Protein AF-A0A814I875-F1 (afdb_monomer_lite)

Secondary structure (DSSP, 8-state):
-------SS--B--GGGEEEEEEEEE-SSEEEEEEEEGGGTEEEEEEEE---TT---HHHHHHHHHHHHHHHT---TTBPPEEEEEEETTEEEEEEE--TT-BHHHHHHH----HHHHHHHHHHHHHHHHHHHT-SSSPEE----SGGGEEEEEPPTTSS-SEEEEE---TT-EEPP-----------------HHHHHHHHHS-S---TTSSTT----HHHHHHHHHHHTT-SS--EEE-TT----HHHHHHHHHHHHH-SS--EEE-TT-B-HHHHHHHHHHHHHH-SS--EEE-TT-B---

pLDDT: mean 75.86, std 17.9, range [25.92, 98.06]

Sequence (304 aa):
MAEDERNDEFLKISLSDLKFERVLGSGSFGDVYDGEWISRRQQVAIKKLRIDASFVSLKERKDFFKEMTMMHRLRFSHILNVFGVCLDRNCLAIVVEYMSLGSLYDVIRNYELPWSDRWSIVSQITKGLNHLHQFQPNPIIHRDIKSFNFFMTWGAQKSDHRFIVKVGDFGSSRFRPINYRSTTSITSPTKSYSNKQLEDTIKCTETFAASTLSDQAFLDEDMAVISTALTRNQACKDLALRNSDTAPIGVTFLSLGLAVNCTLTSLDLSENSLEAVGVANVARTLHDNSTLTTLRLNSTKMGD

Foldseek 3Di:
DDDDPDFPDFDEQEPVQKAFDAFPDADPFATWTFIARNVVRATWIKGWGPDDPPDDDLLSLLLLVQQVNVAQPDDDQAAWHWRGFYDDPNTTITITHDQPQAFQVSDVVPDDDDPVQVVVQVVSNVVQQVSQQPDPPFRKDQVDDDRNQKGWHADDPPDPHRIRIHGHDSSVMDTDDPPPPDPDDDDDDADDDDLVRLLCVLAPDLEDDQPDQALAADDLSSLLSNLSSLLVHPRYQEEENALHQQELSSLLSNLNSLLNHQRHQEYEHANYANEQSSVVSNVVSVVNRPRHNYYHHHNHNHDD

InterPro domains:
  IPR000719 Protein kinase domain [PS50011] (18-304)
  IPR000719 Protein kinase domain [SM00220] (18-277)
  IPR001245 Serine-threonine/tyrosine-protein kinase, catalytic domain [PF07714] (18-190)
  IPR001611 Leucine-rich repeat [PF13516] (260-280)
  IPR008271 Serine/threonine-protein kinase, active site [PS00108] (140-152)
  IPR011009 Protein kinase-like domain superfamily [SSF56112] (10-185)
  IPR017441 Protein kinase, ATP binding site [PS00107] (24-48)
  IPR032675 Leucine-rich repeat domain superfamily [G3DSA:3.80.10.10] (200-304)
  IPR051681 Serine/Threonine Kinases and Pseudokinases [PTHR44329] (11-187)

Structure (mmCIF, N/CA/C/O backbone):
data_AF-A0A814I875-F1
#
_entry.id   AF-A0A814I875-F1
#
loop_
_atom_site.group_PDB
_atom_site.id
_atom_site.type_symbol
_atom_site.label_atom_id
_atom_site.label_alt_id
_atom_site.label_comp_id
_atom_site.label_asym_id
_atom_site.label_entity_id
_atom_site.label_seq_id
_atom_site.pdbx_PDB_ins_code
_atom_site.Cartn_x
_atom_site.Cartn_y
_atom_site.Cartn_z
_atom_site.occupancy
_atom_site.B_iso_or_equiv
_atom_site.auth_seq_id
_atom_site.auth_comp_id
_atom_site.auth_asym_id
_atom_site.auth_atom_id
_atom_site.pdbx_PDB_model_num
ATOM 1 N N . MET A 1 1 ? -2.508 32.307 -4.418 1.00 30.34 1 MET A N 1
ATOM 2 C CA . MET A 1 1 ? -2.737 30.928 -4.893 1.00 30.34 1 MET A CA 1
ATOM 3 C C . MET A 1 1 ? -2.801 30.075 -3.648 1.00 30.34 1 MET A C 1
ATOM 5 O O . MET A 1 1 ? -1.800 30.013 -2.955 1.00 30.34 1 MET A O 1
ATOM 9 N N . ALA A 1 2 ? -3.994 29.602 -3.292 1.00 28.61 2 ALA A N 1
ATOM 10 C CA . ALA A 1 2 ? -4.233 28.898 -2.039 1.00 28.61 2 ALA A CA 1
ATOM 11 C C . ALA A 1 2 ? -3.484 27.561 -2.061 1.00 28.61 2 ALA A C 1
ATOM 13 O O . ALA A 1 2 ? -3.784 26.701 -2.891 1.00 28.61 2 ALA A O 1
ATOM 14 N N . GLU A 1 3 ? -2.467 27.438 -1.212 1.00 31.94 3 GLU A N 1
ATOM 15 C CA . GLU A 1 3 ? -1.852 26.154 -0.913 1.00 31.94 3 GLU A CA 1
ATOM 16 C C . GLU A 1 3 ? -2.864 25.329 -0.125 1.00 31.94 3 GLU A C 1
ATOM 18 O O . GLU A 1 3 ? -3.484 25.779 0.833 1.00 31.94 3 GLU A O 1
ATOM 23 N N . ASP A 1 4 ? -3.100 24.146 -0.660 1.00 33.75 4 ASP A N 1
ATOM 24 C CA . ASP A 1 4 ? -4.148 23.220 -0.289 1.00 33.75 4 ASP A CA 1
ATOM 25 C C . ASP A 1 4 ? -3.789 22.603 1.074 1.00 33.75 4 ASP A C 1
ATOM 27 O O . ASP A 1 4 ? -3.008 21.648 1.135 1.00 33.75 4 ASP A O 1
ATOM 31 N N . GLU A 1 5 ? -4.323 23.173 2.159 1.00 33.22 5 GLU A N 1
ATOM 32 C CA . GLU A 1 5 ? -4.386 22.573 3.499 1.00 33.22 5 GLU A CA 1
ATOM 33 C C . GLU A 1 5 ? -5.200 21.267 3.423 1.00 33.22 5 GLU A C 1
ATOM 35 O O . GLU A 1 5 ? -6.383 21.199 3.755 1.00 33.22 5 GLU A O 1
ATOM 40 N N . ARG A 1 6 ? -4.597 20.207 2.876 1.00 47.47 6 ARG A N 1
ATOM 41 C CA . ARG A 1 6 ? -5.285 18.938 2.622 1.00 47.47 6 ARG A CA 1
ATOM 42 C C . ARG A 1 6 ? -5.074 17.971 3.763 1.00 47.47 6 ARG A C 1
ATOM 44 O O . ARG A 1 6 ? -3.979 17.441 3.912 1.00 47.47 6 ARG A O 1
ATOM 51 N N . ASN A 1 7 ? -6.176 17.715 4.468 1.00 41.16 7 ASN A N 1
ATOM 52 C CA . ASN A 1 7 ? -6.459 16.576 5.342 1.00 41.16 7 ASN A CA 1
ATOM 53 C C . ASN A 1 7 ? -5.386 15.476 5.308 1.00 41.16 7 ASN A C 1
ATOM 55 O O . ASN A 1 7 ? -5.329 14.680 4.369 1.00 41.16 7 ASN A O 1
ATOM 59 N N . ASP A 1 8 ? -4.630 15.368 6.399 1.00 50.31 8 ASP A N 1
ATOM 60 C CA . ASP A 1 8 ? -3.701 14.270 6.703 1.00 50.31 8 ASP A CA 1
ATOM 61 C C . ASP A 1 8 ? -4.429 12.922 6.951 1.00 50.31 8 ASP A C 1
ATOM 63 O O . ASP A 1 8 ? -3.834 11.940 7.391 1.00 50.31 8 ASP A O 1
ATOM 67 N N . GLU A 1 9 ? -5.727 12.835 6.650 1.00 55.56 9 GLU A N 1
ATOM 68 C CA . GLU A 1 9 ? -6.574 11.675 6.911 1.00 55.56 9 GLU A CA 1
ATOM 69 C C . GLU A 1 9 ? -6.677 10.752 5.689 1.00 55.56 9 GLU A C 1
ATOM 71 O O . GLU A 1 9 ? -6.818 11.193 4.545 1.00 55.56 9 GLU A O 1
ATOM 76 N N . PHE A 1 10 ? -6.636 9.442 5.936 1.00 69.69 10 PHE A N 1
ATOM 77 C CA . PHE A 1 10 ? -6.878 8.436 4.908 1.00 69.69 10 PHE A CA 1
ATOM 78 C C . PHE A 1 10 ? -8.282 8.586 4.337 1.00 69.69 10 PHE A C 1
ATOM 80 O O . PHE A 1 10 ? -9.268 8.649 5.073 1.00 69.69 10 PHE A O 1
ATOM 87 N N . LEU A 1 11 ? -8.389 8.531 3.013 1.00 84.00 11 LEU A N 1
ATOM 88 C CA . LEU A 1 11 ? -9.693 8.417 2.390 1.00 84.00 11 LEU A CA 1
ATOM 89 C C . LEU A 1 11 ? -10.286 7.039 2.705 1.00 84.00 11 LEU A C 1
ATOM 91 O O . LEU A 1 11 ? -9.768 6.012 2.260 1.00 84.00 11 LEU A O 1
ATOM 95 N N . LYS A 1 12 ? -11.374 7.027 3.476 1.00 86.44 12 LYS A N 1
ATOM 96 C CA . LYS A 1 12 ? -12.153 5.821 3.765 1.00 86.44 12 LYS A CA 1
ATOM 97 C C . LYS A 1 12 ? -13.063 5.509 2.576 1.00 86.44 12 LYS A C 1
ATOM 99 O O . LYS A 1 12 ? -13.830 6.366 2.141 1.00 86.44 12 LYS A O 1
ATOM 104 N N . ILE A 1 13 ? -12.976 4.287 2.063 1.00 90.88 13 ILE A N 1
ATOM 105 C CA . ILE A 1 13 ? -13.780 3.780 0.949 1.00 90.88 13 ILE A CA 1
ATOM 106 C C . ILE A 1 13 ? -14.641 2.635 1.486 1.00 90.88 13 ILE A C 1
ATOM 108 O O . ILE A 1 13 ? -14.116 1.655 2.019 1.00 90.88 13 ILE A O 1
ATOM 112 N N . SER A 1 14 ? -15.964 2.767 1.374 1.00 90.19 14 SER A N 1
ATOM 113 C CA . SER A 1 14 ? -16.892 1.725 1.825 1.00 90.19 14 SER A CA 1
ATOM 114 C C . SER A 1 14 ? -16.757 0.470 0.965 1.00 90.19 14 SER A C 1
ATOM 116 O O . SER A 1 14 ? -16.532 0.562 -0.243 1.00 90.19 14 SER A O 1
ATOM 118 N N . LEU A 1 15 ? -16.954 -0.708 1.565 1.00 92.12 15 LEU A N 1
ATOM 119 C CA . LEU A 1 15 ? -16.965 -1.979 0.842 1.00 92.12 15 LEU A CA 1
ATOM 120 C C . LEU A 1 15 ? -17.997 -1.997 -0.295 1.00 92.12 15 LEU A C 1
ATOM 122 O O . LEU A 1 15 ? -17.760 -2.633 -1.315 1.00 92.12 15 LEU A O 1
ATOM 126 N N . SER A 1 16 ? -19.122 -1.292 -0.147 1.00 95.56 16 SER A N 1
ATOM 127 C CA . SER A 1 16 ? -20.157 -1.205 -1.186 1.00 95.56 16 SER A CA 1
ATOM 128 C C . SER A 1 16 ? -19.731 -0.398 -2.418 1.00 95.56 16 SER A C 1
ATOM 130 O O . SER A 1 16 ? -20.344 -0.551 -3.471 1.00 95.56 16 SER A O 1
ATOM 132 N N . ASP A 1 17 ? -18.683 0.424 -2.305 1.00 97.06 17 ASP A N 1
ATOM 133 C CA . ASP A 1 17 ? -18.108 1.228 -3.394 1.00 97.06 17 ASP A CA 1
ATOM 134 C C . ASP A 1 17 ? -16.890 0.542 -4.050 1.00 97.06 17 ASP A C 1
ATOM 136 O O . ASP A 1 17 ? -16.238 1.104 -4.933 1.00 97.06 17 ASP A O 1
ATOM 140 N N . LEU A 1 18 ? -16.576 -0.687 -3.619 1.00 97.50 18 LEU A N 1
ATOM 141 C CA . LEU A 1 18 ? -15.494 -1.508 -4.149 1.00 97.50 18 LEU A CA 1
ATOM 142 C C . LEU A 1 18 ? -16.042 -2.785 -4.776 1.00 97.50 18 LEU A C 1
ATOM 144 O O . LEU A 1 18 ? -16.623 -3.643 -4.110 1.00 97.50 18 LEU A O 1
ATOM 148 N N . LYS A 1 19 ? -15.768 -2.957 -6.064 1.00 97.75 19 LYS A N 1
ATOM 149 C CA . LYS A 1 19 ? -16.024 -4.205 -6.774 1.00 97.75 19 LYS A CA 1
ATOM 150 C C . LYS A 1 19 ? -14.732 -5.006 -6.863 1.00 97.75 19 LYS A C 1
ATOM 152 O O . LYS A 1 19 ? -13.744 -4.528 -7.412 1.00 97.75 19 LYS A O 1
ATOM 157 N N . PHE A 1 20 ? -14.754 -6.227 -6.342 1.00 96.56 20 PHE A N 1
ATOM 158 C CA . PHE A 1 20 ? -13.645 -7.175 -6.438 1.00 96.56 20 PHE A CA 1
ATOM 159 C C . PHE A 1 20 ? -13.825 -8.039 -7.683 1.00 96.56 20 PHE A C 1
ATOM 161 O O . PHE A 1 20 ? -14.912 -8.568 -7.916 1.00 96.56 20 PHE A O 1
ATOM 168 N N . GLU A 1 21 ? -12.763 -8.199 -8.462 1.00 95.88 21 GLU A N 1
ATOM 169 C CA . GLU A 1 21 ? -12.754 -9.037 -9.657 1.00 95.88 21 GLU A CA 1
ATOM 170 C C . GLU A 1 21 ? -11.820 -10.240 -9.458 1.00 95.88 21 GLU A C 1
ATOM 172 O O . GLU A 1 21 ? -12.009 -11.039 -8.539 1.00 95.88 21 GLU A O 1
ATOM 177 N N . ARG A 1 22 ? -10.815 -10.410 -10.324 1.00 95.12 22 ARG A N 1
ATOM 178 C CA . ARG A 1 22 ? -9.875 -11.535 -10.247 1.00 95.12 22 ARG A CA 1
ATOM 179 C C . ARG A 1 22 ? -8.769 -11.279 -9.227 1.00 95.12 22 ARG A C 1
ATOM 181 O O . ARG A 1 22 ? -8.341 -10.145 -9.031 1.00 95.12 22 ARG A O 1
ATOM 188 N N . VAL A 1 23 ? -8.236 -12.350 -8.647 1.00 95.38 23 VAL A N 1
ATOM 189 C CA . VAL A 1 23 ? -7.011 -12.287 -7.838 1.00 95.38 23 VAL A CA 1
ATOM 190 C C . VAL A 1 23 ? -5.815 -12.020 -8.760 1.00 95.38 23 VAL A C 1
ATOM 192 O O . VAL A 1 23 ? -5.619 -12.726 -9.747 1.00 95.38 23 VAL A O 1
ATOM 195 N N . LEU A 1 24 ? -5.027 -10.996 -8.440 1.00 92.19 24 LEU A N 1
ATOM 196 C CA . LEU A 1 24 ? -3.770 -10.640 -9.107 1.00 92.19 24 LEU A CA 1
ATOM 197 C C . LEU A 1 24 ? -2.567 -11.333 -8.464 1.00 92.19 24 LEU A C 1
ATOM 199 O O . LEU A 1 24 ? -1.597 -11.646 -9.146 1.00 92.19 24 LEU A O 1
ATOM 203 N N . GLY A 1 25 ? -2.627 -11.579 -7.156 1.00 87.75 25 GLY A N 1
ATOM 204 C CA . GLY A 1 25 ? -1.577 -12.282 -6.432 1.00 87.75 25 GLY A CA 1
ATOM 205 C C . GLY A 1 25 ? -1.937 -12.528 -4.973 1.00 87.75 25 GLY A C 1
ATOM 206 O O . GLY A 1 25 ? -2.799 -11.856 -4.411 1.00 87.75 25 GLY A O 1
ATOM 207 N N . SER A 1 26 ? -1.242 -13.477 -4.356 1.00 84.62 26 SER A N 1
ATOM 208 C CA . SER A 1 26 ? -1.400 -13.823 -2.943 1.00 84.62 26 SER A CA 1
ATOM 209 C C . SER A 1 26 ? -0.071 -13.626 -2.228 1.00 84.62 26 SER A C 1
ATOM 211 O O . SER A 1 26 ? 0.946 -14.201 -2.613 1.00 84.62 26 SER A O 1
ATOM 213 N N . GLY A 1 27 ? -0.074 -12.788 -1.198 1.00 71.25 27 GLY A N 1
ATOM 214 C CA . GLY A 1 27 ? 1.072 -12.550 -0.329 1.00 71.25 27 GLY A CA 1
ATOM 215 C C . GLY A 1 27 ? 0.936 -13.267 1.012 1.00 71.25 27 GLY A C 1
ATOM 216 O O . GLY A 1 27 ? -0.043 -13.962 1.285 1.00 71.25 27 GLY A O 1
ATOM 217 N N . SER A 1 28 ? 1.912 -13.040 1.892 1.00 64.69 28 SER A N 1
ATOM 218 C CA . SER A 1 28 ? 1.909 -13.587 3.255 1.00 64.69 28 SER A CA 1
ATOM 219 C C . SER A 1 28 ? 0.748 -13.083 4.116 1.00 64.69 28 SER A C 1
ATOM 221 O O . SER A 1 28 ? 0.324 -13.793 5.016 1.00 64.69 28 SER A O 1
ATOM 223 N N . PHE A 1 29 ? 0.235 -11.881 3.842 1.00 66.56 29 PHE A N 1
ATOM 224 C CA . PHE A 1 29 ? -0.771 -11.205 4.675 1.00 66.56 29 PHE A CA 1
ATOM 225 C C . PHE A 1 29 ? -2.186 -11.244 4.082 1.00 66.56 29 PHE A C 1
ATOM 227 O O . PHE A 1 29 ? -3.178 -11.037 4.780 1.00 66.56 29 PHE A O 1
ATOM 234 N N . GLY A 1 30 ? -2.306 -11.476 2.780 1.00 81.81 30 GLY A N 1
ATOM 235 C CA . GLY A 1 30 ? -3.577 -11.317 2.097 1.00 81.81 30 GLY A CA 1
ATOM 236 C C . GLY A 1 30 ? -3.463 -11.440 0.594 1.00 81.81 30 GLY A C 1
ATOM 237 O O . GLY A 1 30 ? -2.403 -11.755 0.052 1.00 81.81 30 GLY A O 1
ATOM 238 N N . ASP A 1 31 ? -4.580 -11.172 -0.057 1.00 90.69 31 ASP A N 1
ATOM 239 C CA . ASP A 1 31 ? -4.749 -11.339 -1.489 1.00 90.69 31 ASP A CA 1
ATOM 240 C C . ASP A 1 31 ? -4.931 -9.963 -2.136 1.00 90.69 31 ASP A C 1
ATOM 242 O O . ASP A 1 31 ? -5.595 -9.073 -1.599 1.00 90.69 31 ASP A O 1
ATOM 246 N N . VAL A 1 32 ? -4.297 -9.776 -3.287 1.00 93.19 32 VAL A N 1
ATOM 247 C CA . VAL A 1 32 ? -4.431 -8.583 -4.117 1.00 93.19 32 VAL A CA 1
ATOM 248 C C . VAL A 1 32 ? -5.420 -8.906 -5.220 1.00 93.19 32 VAL A C 1
ATOM 250 O O . VAL A 1 32 ? -5.236 -9.880 -5.946 1.00 93.19 32 VAL A O 1
ATOM 253 N N . TYR A 1 33 ? -6.453 -8.089 -5.355 1.00 96.19 33 TYR A N 1
ATOM 254 C CA . TYR A 1 33 ? -7.494 -8.237 -6.364 1.00 96.19 33 TYR A CA 1
ATOM 255 C C . TYR A 1 33 ? -7.385 -7.117 -7.393 1.00 96.19 33 TYR A C 1
ATOM 257 O O . TYR A 1 33 ? -7.055 -5.984 -7.044 1.00 96.19 33 TYR A O 1
ATOM 265 N N . ASP A 1 34 ? -7.693 -7.429 -8.646 1.00 97.12 34 ASP A N 1
ATOM 266 C CA . ASP A 1 34 ? -8.171 -6.425 -9.590 1.00 97.12 34 ASP A CA 1
ATOM 267 C C . ASP A 1 34 ? -9.552 -5.978 -9.116 1.00 97.12 34 ASP A C 1
ATOM 269 O O . ASP A 1 34 ? -10.308 -6.769 -8.537 1.00 97.12 34 ASP A O 1
ATOM 273 N N . GLY A 1 35 ? -9.877 -4.716 -9.327 1.00 97.38 35 GLY A N 1
ATOM 274 C CA . GLY A 1 35 ? -11.135 -4.176 -8.868 1.00 97.38 35 GLY A CA 1
ATOM 275 C C . GLY A 1 35 ? -11.475 -2.830 -9.466 1.00 97.38 35 GLY A C 1
ATOM 276 O O . GLY A 1 35 ? -10.698 -2.198 -10.182 1.00 97.38 35 GLY A O 1
ATOM 277 N N . GLU A 1 36 ? -12.670 -2.376 -9.121 1.00 98.06 36 GLU A N 1
ATOM 278 C CA . GLU A 1 36 ? -13.207 -1.097 -9.554 1.00 98.06 36 GLU A CA 1
ATOM 279 C C . GLU A 1 36 ? -13.658 -0.296 -8.338 1.00 98.06 36 GLU A C 1
ATOM 281 O O . GLU A 1 36 ? -14.387 -0.792 -7.474 1.00 98.06 36 GLU A O 1
ATOM 286 N N . TRP A 1 37 ? -13.232 0.962 -8.293 1.00 97.56 37 TRP A N 1
ATOM 287 C CA . TRP A 1 37 ? -13.824 1.965 -7.428 1.00 97.56 37 TRP A CA 1
ATOM 288 C C . TRP A 1 37 ? -15.025 2.576 -8.151 1.00 97.56 37 TRP A C 1
ATOM 290 O O . TRP A 1 37 ? -14.870 3.396 -9.063 1.00 97.56 37 TRP A O 1
ATOM 300 N N . ILE A 1 38 ? -16.219 2.143 -7.745 1.00 97.56 38 ILE A N 1
ATOM 301 C CA . ILE A 1 38 ? -17.464 2.273 -8.513 1.00 97.56 38 ILE A CA 1
ATOM 302 C C . ILE A 1 38 ? -17.833 3.743 -8.731 1.00 97.56 38 ILE A C 1
ATOM 304 O O . ILE A 1 38 ? -18.031 4.176 -9.868 1.00 97.56 38 ILE A O 1
ATOM 308 N N . SER A 1 39 ? -17.869 4.542 -7.665 1.00 96.00 39 SER A N 1
ATOM 309 C CA . SER A 1 39 ? -18.240 5.961 -7.730 1.00 96.00 39 SER A CA 1
ATOM 310 C C . SER A 1 39 ? -17.307 6.794 -8.612 1.00 96.00 39 SER A C 1
ATOM 312 O O . SER A 1 39 ? -17.742 7.770 -9.226 1.00 96.00 39 SER A O 1
ATOM 314 N N . ARG A 1 40 ? -16.034 6.395 -8.727 1.00 96.19 40 ARG A N 1
ATOM 315 C CA . ARG A 1 40 ? -15.035 7.064 -9.572 1.00 96.19 40 ARG A CA 1
ATOM 316 C C . ARG A 1 40 ? -14.866 6.446 -10.954 1.00 96.19 40 ARG A C 1
ATOM 318 O O . ARG A 1 40 ? -14.160 7.037 -11.768 1.00 96.19 40 ARG A O 1
ATOM 325 N N . ARG A 1 41 ? -15.488 5.292 -11.225 1.00 96.44 41 ARG A N 1
ATOM 326 C CA . ARG A 1 41 ? -15.275 4.496 -12.449 1.00 96.44 41 ARG A CA 1
ATOM 327 C C . ARG A 1 41 ? -13.785 4.273 -12.724 1.00 96.44 41 ARG A C 1
ATOM 329 O O . ARG A 1 41 ? -13.305 4.441 -13.844 1.00 96.44 41 ARG A O 1
ATOM 336 N N . GLN A 1 42 ? -13.041 3.981 -11.661 1.00 96.12 42 GLN A N 1
ATOM 337 C CA . GLN A 1 42 ? -11.586 3.907 -11.678 1.00 96.12 42 GLN A CA 1
ATOM 338 C C . GLN A 1 42 ? -11.154 2.472 -11.395 1.00 96.12 42 GLN A C 1
ATOM 340 O O . GLN A 1 42 ? -11.505 1.915 -10.357 1.00 96.12 42 GLN A O 1
ATOM 345 N N . GLN A 1 43 ? -10.347 1.896 -12.287 1.00 97.56 43 GLN A N 1
ATOM 346 C CA . GLN A 1 43 ? -9.706 0.608 -12.026 1.00 97.56 43 GLN A CA 1
ATOM 347 C C . GLN A 1 43 ? -8.647 0.757 -10.927 1.00 97.56 43 GLN A C 1
ATOM 349 O O . GLN A 1 43 ? -7.880 1.731 -10.917 1.00 97.56 43 GLN A O 1
ATOM 354 N N . VAL A 1 44 ? -8.612 -0.210 -10.012 1.00 97.69 44 VAL A N 1
ATOM 355 C CA . VAL A 1 44 ? -7.768 -0.221 -8.813 1.00 97.69 44 VAL A CA 1
ATOM 356 C C . VAL A 1 44 ? -7.203 -1.614 -8.552 1.00 97.69 44 VAL A C 1
ATOM 358 O O . VAL A 1 44 ? -7.759 -2.618 -8.985 1.00 97.69 44 VAL A O 1
ATOM 361 N N . ALA A 1 45 ? -6.108 -1.679 -7.801 1.00 97.19 45 ALA A N 1
ATOM 362 C CA . ALA A 1 45 ? -5.690 -2.910 -7.146 1.00 97.19 45 ALA A CA 1
ATOM 363 C C . ALA A 1 45 ? -6.096 -2.849 -5.666 1.00 97.19 45 ALA A C 1
ATOM 365 O O . ALA A 1 45 ? -5.832 -1.864 -4.974 1.00 97.19 45 ALA A O 1
ATOM 366 N N . ILE A 1 46 ? -6.753 -3.899 -5.177 1.00 95.75 46 ILE A N 1
ATOM 367 C CA . ILE A 1 46 ? -7.293 -3.969 -3.818 1.00 95.75 46 ILE A CA 1
ATOM 368 C C . ILE A 1 46 ? -6.504 -5.018 -3.040 1.00 95.75 46 ILE A C 1
ATOM 370 O O . ILE A 1 46 ? -6.713 -6.218 -3.208 1.00 95.75 46 ILE A O 1
ATOM 374 N N . LYS A 1 47 ? -5.587 -4.573 -2.176 1.00 92.25 47 LYS A N 1
ATOM 375 C CA . LYS A 1 47 ? -4.826 -5.452 -1.279 1.00 92.25 47 LYS A CA 1
ATOM 376 C C . LYS A 1 47 ? -5.660 -5.716 -0.031 1.00 92.25 47 LYS A C 1
ATOM 378 O O . LYS A 1 47 ? -5.676 -4.897 0.886 1.00 92.25 47 LYS A O 1
ATOM 383 N N . LYS A 1 48 ? -6.376 -6.839 -0.012 1.00 90.94 48 LYS A N 1
ATOM 384 C CA . LYS A 1 48 ? -7.264 -7.239 1.083 1.00 90.94 48 LYS A CA 1
ATOM 385 C C . LYS A 1 48 ? -6.532 -8.171 2.041 1.00 90.94 48 LYS A C 1
ATOM 387 O O . LYS A 1 48 ? -6.004 -9.204 1.633 1.00 90.94 48 LYS A O 1
ATOM 392 N N . LEU A 1 49 ? -6.541 -7.831 3.326 1.00 85.12 49 LEU A N 1
ATOM 393 C CA . LEU A 1 49 ? -6.028 -8.704 4.375 1.00 85.12 49 LEU A CA 1
ATOM 394 C C . LEU A 1 49 ? -6.892 -9.968 4.459 1.00 85.12 49 LEU A C 1
ATOM 396 O O . LEU A 1 49 ? -8.123 -9.881 4.405 1.00 85.12 49 LEU A O 1
ATOM 400 N N . ARG A 1 50 ? -6.275 -11.146 4.605 1.00 80.06 50 ARG A N 1
ATOM 401 C CA . ARG A 1 50 ? -7.043 -12.383 4.783 1.00 80.06 50 ARG A CA 1
ATOM 402 C C . ARG A 1 50 ? -7.635 -12.394 6.189 1.00 80.06 50 ARG A C 1
ATOM 404 O O . ARG A 1 50 ? -6.940 -12.663 7.162 1.00 80.06 50 ARG A O 1
ATOM 411 N N . ILE A 1 51 ? -8.916 -12.048 6.294 1.00 67.38 51 ILE A N 1
ATOM 412 C CA . ILE A 1 51 ? -9.654 -12.098 7.555 1.00 67.38 51 ILE A CA 1
ATOM 413 C C . ILE A 1 51 ? -10.284 -13.476 7.663 1.00 67.38 51 ILE A C 1
ATOM 415 O O . ILE A 1 51 ? -11.359 -13.703 7.114 1.00 67.38 51 ILE A O 1
ATOM 419 N N . ASP A 1 52 ? -9.597 -14.397 8.333 1.00 57.12 52 ASP A N 1
ATOM 420 C CA . ASP A 1 52 ? -10.221 -15.662 8.703 1.00 57.12 52 ASP A CA 1
ATOM 421 C C . ASP A 1 52 ? -11.145 -15.451 9.912 1.00 57.12 52 ASP A C 1
ATOM 423 O O . ASP A 1 52 ? -10.855 -14.641 10.804 1.00 57.12 52 ASP A O 1
ATOM 427 N N . ALA A 1 53 ? -12.263 -16.178 9.950 1.00 43.56 53 ALA A N 1
ATOM 428 C CA . ALA A 1 53 ? -13.292 -16.056 10.988 1.00 43.56 53 ALA A CA 1
ATOM 429 C C . ALA A 1 53 ? -12.766 -16.414 12.395 1.00 43.56 53 ALA A C 1
ATOM 431 O O . ALA A 1 53 ? -13.399 -16.101 13.403 1.00 43.56 53 ALA A O 1
ATOM 432 N N . SER A 1 54 ? -11.581 -17.024 12.471 1.00 44.06 54 SER A N 1
ATOM 433 C CA . SER A 1 54 ? -10.940 -17.526 13.683 1.00 44.06 54 SER A CA 1
ATOM 434 C C . SER A 1 54 ? -9.572 -16.886 13.962 1.00 44.06 54 SER A C 1
ATOM 436 O O . SER A 1 54 ? -8.637 -17.598 14.295 1.00 44.06 54 SER A O 1
ATOM 438 N N . PHE A 1 55 ? -9.472 -15.553 13.905 1.00 52.06 55 PHE A N 1
ATOM 439 C CA . PHE A 1 55 ? -8.299 -14.717 14.249 1.00 52.06 55 PHE A CA 1
ATOM 440 C C . PHE A 1 55 ? -7.318 -14.415 13.099 1.00 52.06 55 PHE A C 1
ATOM 442 O O . PHE A 1 55 ? -6.489 -15.233 12.725 1.00 52.06 55 PHE A O 1
ATOM 449 N N . VAL A 1 56 ? -7.283 -13.148 12.671 1.00 56.44 56 VAL A N 1
ATOM 450 C CA . VAL A 1 56 ? -6.094 -12.535 12.039 1.00 56.44 56 VAL A CA 1
ATOM 451 C C . VAL A 1 56 ? -5.046 -12.288 13.117 1.00 56.44 56 VAL A C 1
ATOM 453 O O . VAL A 1 56 ? -5.394 -11.710 14.151 1.00 56.44 56 VAL A O 1
ATOM 456 N N . SER A 1 57 ? -3.784 -12.667 12.914 1.00 59.44 57 SER A N 1
ATOM 457 C CA . SER A 1 57 ? -2.721 -12.447 13.903 1.00 59.44 57 SER A CA 1
ATOM 458 C C . SER A 1 57 ? -2.439 -10.951 14.138 1.00 59.44 57 SER A C 1
ATOM 460 O O . SER A 1 57 ? -2.668 -10.102 13.275 1.00 59.44 57 SER A O 1
ATOM 462 N N . LEU A 1 58 ? -1.925 -10.602 15.328 1.00 58.09 58 LEU A N 1
ATOM 463 C CA . LEU A 1 58 ? -1.519 -9.220 15.660 1.00 58.09 58 LEU A CA 1
ATOM 464 C C . LEU A 1 58 ? -0.487 -8.688 14.673 1.00 58.09 58 LEU A C 1
ATOM 466 O O . LEU A 1 58 ? -0.558 -7.538 14.254 1.00 58.09 58 LEU A O 1
ATOM 470 N N . LYS A 1 59 ? 0.432 -9.566 14.266 1.00 62.78 59 LYS A N 1
ATOM 471 C CA . LYS A 1 59 ? 1.479 -9.260 13.303 1.00 62.78 59 LYS A CA 1
ATOM 472 C C . LYS A 1 59 ? 0.894 -8.845 11.954 1.00 62.78 59 LYS A C 1
ATOM 474 O O . LYS A 1 59 ? 1.274 -7.804 11.441 1.00 62.78 59 LYS A O 1
ATOM 479 N N . GLU A 1 60 ? -0.063 -9.600 11.419 1.00 64.88 60 GLU A N 1
ATOM 480 C CA . GLU A 1 60 ? -0.658 -9.306 10.108 1.00 64.88 60 GLU A CA 1
ATOM 481 C C . GLU A 1 60 ? -1.437 -7.985 10.099 1.00 64.88 60 GLU A C 1
ATOM 483 O O . GLU A 1 60 ? -1.331 -7.213 9.148 1.00 64.88 60 GLU A O 1
ATOM 488 N N . ARG A 1 61 ? -2.164 -7.673 11.182 1.00 66.31 61 ARG A N 1
ATOM 489 C CA . ARG A 1 61 ? -2.826 -6.365 11.330 1.00 66.31 61 ARG A CA 1
ATOM 490 C C . ARG A 1 61 ? -1.820 -5.226 11.493 1.00 66.31 61 ARG A C 1
ATOM 492 O O . ARG A 1 61 ? -1.987 -4.180 10.873 1.00 66.31 61 ARG A O 1
ATOM 499 N N . LYS A 1 62 ? -0.776 -5.422 12.304 1.00 65.12 62 LYS A N 1
ATOM 500 C CA . LYS A 1 62 ? 0.284 -4.426 12.510 1.00 65.12 62 LYS A CA 1
ATOM 501 C C . LYS A 1 62 ? 1.006 -4.113 11.202 1.00 65.12 62 LYS A C 1
ATOM 503 O O . LYS A 1 62 ? 1.217 -2.944 10.894 1.00 65.12 62 LYS A O 1
ATOM 508 N N . ASP A 1 63 ? 1.344 -5.138 10.428 1.00 70.00 63 ASP A N 1
ATOM 509 C CA . ASP A 1 63 ? 2.015 -4.983 9.138 1.00 70.00 63 ASP A CA 1
ATOM 510 C C . ASP A 1 63 ? 1.102 -4.266 8.123 1.00 70.00 63 ASP A C 1
ATOM 512 O O . ASP A 1 63 ? 1.573 -3.365 7.430 1.00 70.00 63 ASP A O 1
ATOM 516 N N . PHE A 1 64 ? -0.209 -4.547 8.122 1.00 75.38 64 PHE A N 1
ATOM 517 C CA . PHE A 1 64 ? -1.203 -3.812 7.325 1.00 75.38 64 PHE A CA 1
ATOM 518 C C . PHE A 1 64 ? -1.253 -2.318 7.668 1.00 75.38 64 PHE A C 1
ATOM 520 O O . PHE A 1 64 ? -1.095 -1.476 6.784 1.00 75.38 64 PHE A O 1
ATOM 527 N N . PHE A 1 65 ? -1.441 -1.974 8.947 1.00 72.56 65 PHE A N 1
ATOM 528 C CA . PHE A 1 65 ? -1.525 -0.574 9.375 1.00 72.56 65 PHE A CA 1
ATOM 529 C C . PHE A 1 65 ? -0.210 0.170 9.161 1.00 72.56 65 PHE A C 1
ATOM 531 O O . PHE A 1 65 ? -0.208 1.338 8.781 1.00 72.56 65 PHE A O 1
ATOM 538 N N . LYS A 1 66 ? 0.920 -0.508 9.361 1.00 73.31 66 LYS A N 1
ATOM 539 C CA . LYS A 1 66 ? 2.232 0.056 9.072 1.00 73.31 66 LYS A CA 1
ATOM 540 C C . LYS A 1 66 ? 2.382 0.378 7.585 1.00 73.31 66 LYS A C 1
ATOM 542 O O . LYS A 1 66 ? 2.823 1.474 7.249 1.00 73.31 66 LYS A O 1
ATOM 547 N N . GLU A 1 67 ? 2.068 -0.570 6.707 1.00 78.81 67 GLU A N 1
ATOM 548 C CA . GLU A 1 67 ? 2.177 -0.378 5.260 1.00 78.81 67 GLU A CA 1
ATOM 549 C C . GLU A 1 67 ? 1.265 0.764 4.797 1.00 78.81 67 GLU A C 1
ATOM 551 O O . GLU A 1 67 ? 1.714 1.674 4.101 1.00 78.81 67 GLU A O 1
ATOM 556 N N . MET A 1 68 ? 0.019 0.765 5.273 1.00 76.50 68 MET A N 1
ATOM 557 C CA . MET A 1 68 ? -0.945 1.841 5.073 1.00 76.50 68 MET A CA 1
ATOM 558 C C . MET A 1 68 ? -0.354 3.209 5.457 1.00 76.50 68 MET A C 1
ATOM 560 O O . MET A 1 68 ? -0.327 4.120 4.627 1.00 76.50 68 MET A O 1
ATOM 564 N N . THR A 1 69 ? 0.161 3.355 6.681 1.00 71.25 69 THR A N 1
ATOM 565 C CA . THR A 1 69 ? 0.701 4.635 7.165 1.00 71.25 69 THR A CA 1
ATOM 566 C C . THR A 1 69 ? 1.946 5.081 6.420 1.00 71.25 69 THR A C 1
ATOM 568 O O . THR A 1 69 ? 2.097 6.271 6.151 1.00 71.25 69 THR A O 1
ATOM 571 N N . MET A 1 70 ? 2.818 4.146 6.040 1.00 75.75 70 MET A N 1
ATOM 572 C CA . MET A 1 70 ? 3.995 4.475 5.240 1.00 75.75 70 MET A CA 1
ATOM 573 C C . MET A 1 70 ? 3.601 5.079 3.894 1.00 75.75 70 MET A C 1
ATOM 575 O O . MET A 1 70 ? 4.233 6.031 3.460 1.00 75.75 70 MET A O 1
ATOM 579 N N . MET A 1 71 ? 2.566 4.554 3.239 1.00 75.50 71 MET A N 1
ATOM 580 C CA . MET A 1 71 ? 2.248 4.931 1.863 1.00 75.50 71 MET A CA 1
ATOM 581 C C . MET A 1 71 ? 1.372 6.179 1.719 1.00 75.50 71 MET A C 1
ATOM 583 O O . MET A 1 71 ? 1.492 6.882 0.720 1.00 75.50 71 MET A O 1
ATOM 587 N N . HIS A 1 72 ? 0.505 6.490 2.685 1.00 73.12 72 HIS A N 1
ATOM 588 C CA . HIS A 1 72 ? -0.467 7.593 2.552 1.00 73.12 72 HIS A CA 1
ATOM 589 C C . HIS A 1 72 ? 0.161 8.968 2.327 1.00 73.12 72 HIS A C 1
ATOM 591 O O . HIS A 1 72 ? -0.402 9.808 1.627 1.00 73.12 72 HIS A O 1
ATOM 597 N N . ARG A 1 73 ? 1.372 9.175 2.846 1.00 71.56 73 ARG A N 1
ATOM 598 C CA . ARG A 1 73 ? 2.107 10.439 2.704 1.00 71.56 73 ARG A CA 1
ATOM 599 C C . ARG A 1 73 ? 3.050 10.457 1.496 1.00 71.56 73 ARG A C 1
ATOM 601 O O . ARG A 1 73 ? 3.675 11.478 1.223 1.00 71.56 73 ARG A O 1
ATOM 608 N N . LEU A 1 74 ? 3.157 9.349 0.758 1.00 78.75 74 LEU A N 1
ATOM 609 C CA . LEU A 1 74 ? 4.107 9.188 -0.342 1.00 78.75 74 LEU A CA 1
ATOM 610 C C . LEU A 1 74 ? 3.428 9.391 -1.689 1.00 78.75 74 LEU A C 1
ATOM 612 O O . LEU A 1 74 ? 3.038 8.446 -2.371 1.00 78.75 74 LEU A O 1
ATOM 616 N N . ARG A 1 75 ? 3.323 10.658 -2.097 1.00 83.44 75 ARG A N 1
ATOM 617 C CA . ARG A 1 75 ? 2.840 11.029 -3.430 1.00 83.44 75 ARG A CA 1
ATOM 618 C C . ARG A 1 75 ? 3.995 11.461 -4.316 1.00 83.44 75 ARG A C 1
ATOM 620 O O . ARG A 1 75 ? 4.475 12.587 -4.232 1.00 83.44 75 ARG A O 1
ATOM 627 N N . PHE A 1 76 ? 4.406 10.565 -5.205 1.00 90.88 76 PHE A N 1
ATOM 628 C CA . PHE A 1 76 ? 5.425 10.843 -6.209 1.00 90.88 76 PHE A CA 1
ATOM 629 C C . PHE A 1 76 ? 5.220 9.972 -7.447 1.00 90.88 76 PHE A C 1
ATOM 631 O O . PHE A 1 76 ? 4.776 8.833 -7.341 1.00 90.88 76 PHE A O 1
ATOM 638 N N . SER A 1 77 ? 5.583 10.477 -8.629 1.00 91.81 77 SER A N 1
ATOM 639 C CA . SER A 1 77 ? 5.317 9.812 -9.916 1.00 91.81 77 SER A CA 1
ATOM 640 C C . SER A 1 77 ? 5.922 8.411 -10.056 1.00 91.81 77 SER A C 1
ATOM 642 O O . SER A 1 77 ? 5.465 7.643 -10.896 1.00 91.81 77 SER A O 1
ATOM 644 N N . HIS A 1 78 ? 6.929 8.070 -9.249 1.00 95.75 78 HIS A N 1
ATOM 645 C CA . HIS A 1 78 ? 7.585 6.756 -9.240 1.00 95.75 78 HIS A CA 1
ATOM 646 C C . HIS A 1 78 ? 7.402 5.998 -7.917 1.00 95.75 78 HIS A C 1
ATOM 648 O O . HIS A 1 78 ? 8.160 5.076 -7.625 1.00 95.75 78 HIS A O 1
ATOM 654 N N . ILE A 1 79 ? 6.396 6.373 -7.124 1.00 94.88 79 ILE A N 1
ATOM 655 C CA . ILE A 1 79 ? 5.924 5.640 -5.946 1.00 94.88 79 ILE A CA 1
ATOM 656 C C . ILE A 1 79 ? 4.486 5.189 -6.205 1.00 94.88 79 ILE A C 1
ATOM 658 O O . ILE A 1 79 ? 3.702 5.931 -6.797 1.00 94.88 79 ILE A O 1
ATOM 662 N N . LEU A 1 80 ? 4.160 3.961 -5.804 1.00 94.44 80 LEU A N 1
ATOM 663 C CA . LEU A 1 80 ? 2.827 3.398 -5.960 1.00 94.44 80 LEU A CA 1
ATOM 664 C C . LEU A 1 80 ? 1.833 4.191 -5.108 1.00 94.44 80 LEU A C 1
ATOM 666 O O . LEU A 1 80 ? 1.954 4.267 -3.887 1.00 94.44 80 LEU A O 1
ATOM 670 N N . ASN A 1 81 ? 0.860 4.798 -5.771 1.00 91.38 81 ASN A N 1
ATOM 671 C CA . ASN A 1 81 ? -0.091 5.701 -5.163 1.00 91.38 81 ASN A CA 1
ATOM 672 C C . ASN A 1 81 ? -1.205 4.923 -4.462 1.00 91.38 81 ASN A C 1
ATOM 674 O O . ASN A 1 81 ? -1.903 4.108 -5.073 1.00 91.38 81 ASN A O 1
ATOM 678 N N . VAL A 1 82 ? -1.410 5.243 -3.188 1.00 90.94 82 VAL A N 1
ATOM 679 C CA . VAL A 1 82 ? -2.561 4.780 -2.415 1.00 90.94 82 VAL A CA 1
ATOM 680 C C . VAL A 1 82 ? -3.704 5.760 -2.602 1.00 90.94 82 VAL A C 1
ATOM 682 O O . VAL A 1 82 ? -3.557 6.964 -2.395 1.00 90.94 82 VAL A O 1
ATOM 685 N N . PHE A 1 83 ? -4.860 5.236 -2.987 1.00 91.31 83 PHE A N 1
ATOM 686 C CA . PHE A 1 83 ? -6.080 6.019 -3.103 1.00 91.31 83 PHE A CA 1
ATOM 687 C C . PHE A 1 83 ? -6.823 6.132 -1.777 1.00 91.31 83 PHE A C 1
ATOM 689 O O . PHE A 1 83 ? -7.386 7.186 -1.490 1.00 91.31 83 PHE A O 1
ATOM 696 N N . GLY A 1 84 ? -6.820 5.067 -0.977 1.00 90.06 84 GLY A N 1
ATOM 697 C CA . GLY A 1 84 ? -7.530 5.030 0.292 1.00 90.06 84 GLY A CA 1
ATOM 698 C C . GLY A 1 84 ? -7.531 3.647 0.925 1.00 90.06 84 GLY A C 1
ATOM 699 O O . GLY A 1 84 ? -6.794 2.747 0.512 1.00 90.06 84 GLY A O 1
ATOM 700 N N . VAL A 1 85 ? -8.380 3.486 1.934 1.00 88.75 85 VAL A N 1
ATOM 701 C CA . VAL A 1 85 ? -8.528 2.246 2.700 1.00 88.75 85 VAL A CA 1
ATOM 702 C C . VAL A 1 85 ? -9.989 1.876 2.890 1.00 88.75 85 VAL A C 1
ATOM 704 O O . VAL A 1 85 ? -10.842 2.743 3.060 1.00 88.75 85 VAL A O 1
ATOM 707 N N . CYS A 1 86 ? -10.266 0.578 2.913 1.00 88.38 86 CYS A N 1
ATOM 708 C CA . CYS A 1 86 ? -11.531 0.019 3.372 1.00 88.38 86 CYS A CA 1
ATOM 709 C C . CYS A 1 86 ? -11.311 -0.576 4.765 1.00 88.38 86 CYS A C 1
ATOM 711 O O . CYS A 1 86 ? -10.403 -1.392 4.939 1.00 88.38 86 CYS A O 1
ATOM 713 N N . LEU A 1 87 ? -12.105 -0.134 5.744 1.00 83.31 87 LEU A N 1
ATOM 714 C CA . LEU A 1 87 ? -11.999 -0.526 7.157 1.00 83.31 87 LEU A CA 1
ATOM 715 C C . LEU A 1 87 ? -13.312 -1.133 7.679 1.00 83.31 87 LEU A C 1
ATOM 717 O O . LEU A 1 87 ? -13.633 -1.031 8.863 1.00 83.31 87 LEU A O 1
ATOM 721 N N . ASP A 1 88 ? -14.085 -1.754 6.792 1.00 79.50 88 ASP A N 1
ATOM 722 C CA . ASP A 1 88 ? -15.371 -2.350 7.139 1.00 79.50 88 ASP A CA 1
ATOM 723 C C . ASP A 1 88 ? -15.164 -3.648 7.941 1.00 79.50 88 ASP A C 1
ATOM 725 O O . ASP A 1 88 ? -14.152 -4.339 7.805 1.00 79.50 88 ASP A O 1
ATOM 729 N N . ARG A 1 89 ? -16.155 -4.029 8.763 1.00 69.25 89 ARG A N 1
ATOM 730 C CA . ARG A 1 89 ? -16.064 -5.150 9.728 1.00 69.25 89 ARG A CA 1
ATOM 731 C C . ARG A 1 89 ? -15.484 -6.449 9.140 1.00 69.25 89 ARG A C 1
ATOM 733 O O . ARG A 1 89 ? -14.745 -7.149 9.826 1.00 69.25 89 ARG A O 1
ATOM 740 N N . ASN A 1 90 ? -15.803 -6.753 7.881 1.00 73.75 90 ASN A N 1
ATOM 741 C CA . ASN A 1 90 ? -15.386 -7.978 7.188 1.00 73.75 90 ASN A CA 1
ATOM 742 C C . ASN A 1 90 ? -14.386 -7.719 6.045 1.00 73.75 90 ASN A C 1
ATOM 744 O O . ASN A 1 90 ? -14.103 -8.614 5.243 1.00 73.75 90 ASN A O 1
ATOM 748 N N . CYS A 1 91 ? -13.872 -6.493 5.924 1.00 83.06 91 CYS A N 1
ATOM 749 C CA . CYS A 1 91 ? -12.944 -6.118 4.870 1.00 83.06 91 CYS A CA 1
ATOM 750 C C . CYS A 1 91 ? -11.970 -5.038 5.345 1.00 83.06 91 CYS A C 1
ATOM 752 O O . CYS A 1 91 ? -12.314 -3.864 5.421 1.00 83.06 91 CYS A O 1
ATOM 754 N N . LEU A 1 92 ? -10.726 -5.453 5.583 1.00 85.94 92 LEU A N 1
ATOM 755 C CA . LEU A 1 92 ? -9.590 -4.551 5.732 1.00 85.94 92 LEU A CA 1
ATOM 756 C C . LEU A 1 92 ? -8.794 -4.589 4.430 1.00 85.94 92 LEU A C 1
ATOM 758 O O . LEU A 1 92 ? -8.242 -5.636 4.078 1.00 85.94 92 LEU A O 1
ATOM 762 N N . ALA A 1 93 ? -8.767 -3.480 3.697 1.00 90.44 93 ALA A N 1
ATOM 763 C CA . ALA A 1 93 ? -8.071 -3.409 2.419 1.00 90.44 93 ALA A CA 1
ATOM 764 C C . ALA A 1 93 ? -7.402 -2.056 2.174 1.00 90.44 93 ALA A C 1
ATOM 766 O O . ALA A 1 93 ? -7.922 -1.014 2.569 1.00 90.44 93 ALA A O 1
ATOM 767 N N . ILE A 1 94 ? -6.269 -2.083 1.472 1.00 91.25 94 ILE A N 1
ATOM 768 C CA . ILE A 1 94 ? -5.625 -0.893 0.911 1.00 91.25 94 ILE A CA 1
ATOM 769 C C . ILE A 1 94 ? -5.979 -0.840 -0.574 1.00 91.25 94 ILE A C 1
ATOM 771 O O . ILE A 1 94 ? -5.789 -1.821 -1.296 1.00 91.25 94 ILE A O 1
ATOM 775 N N . VAL A 1 95 ? -6.495 0.302 -1.019 1.00 94.44 95 VAL A N 1
ATOM 776 C CA . VAL A 1 95 ? -6.869 0.541 -2.414 1.00 94.44 95 VAL A CA 1
ATOM 777 C C . VAL A 1 95 ? -5.772 1.372 -3.062 1.00 94.44 95 VAL A C 1
ATOM 779 O O . VAL A 1 95 ? -5.522 2.509 -2.656 1.00 94.44 95 VAL A O 1
ATOM 782 N N . VAL A 1 96 ? -5.103 0.801 -4.059 1.00 94.50 96 VAL A N 1
ATOM 783 C CA . VAL A 1 96 ? -3.973 1.423 -4.759 1.00 94.50 96 VAL A CA 1
ATOM 784 C C . VAL A 1 96 ? -4.234 1.503 -6.254 1.00 94.50 96 VAL A C 1
ATOM 786 O O . VAL A 1 96 ? -5.169 0.894 -6.782 1.00 94.50 96 VAL A O 1
ATOM 789 N N . GLU A 1 97 ? -3.410 2.275 -6.950 1.00 94.50 97 GLU A N 1
ATOM 790 C CA . GLU A 1 97 ? -3.468 2.316 -8.406 1.00 94.50 97 GLU A CA 1
ATOM 791 C C . GLU A 1 97 ? -3.196 0.946 -9.041 1.00 94.50 97 GLU A C 1
ATOM 793 O O . GLU A 1 97 ? -2.347 0.174 -8.590 1.00 94.50 97 GLU A O 1
ATOM 798 N N . TYR A 1 98 ? -3.933 0.649 -10.109 1.00 96.69 98 TYR A N 1
ATOM 799 C CA . TYR A 1 98 ? -3.749 -0.577 -10.870 1.00 96.69 98 TYR A CA 1
ATOM 800 C C . TYR A 1 98 ? -2.564 -0.455 -11.836 1.00 96.69 98 TYR A C 1
ATOM 802 O O . TYR A 1 98 ? -2.478 0.488 -12.626 1.00 96.69 98 TYR A O 1
ATOM 810 N N . MET A 1 99 ? -1.670 -1.445 -11.808 1.00 96.62 99 MET A N 1
ATOM 811 C CA . MET A 1 99 ? -0.454 -1.487 -12.622 1.00 96.62 99 MET A CA 1
ATOM 812 C C . MET A 1 99 ? -0.556 -2.629 -13.635 1.00 96.62 99 MET A C 1
ATOM 814 O O . MET A 1 99 ? -0.342 -3.797 -13.313 1.00 96.62 99 MET A O 1
ATOM 818 N N . SER A 1 100 ? -0.935 -2.276 -14.866 1.00 95.31 100 SER A N 1
ATOM 819 C CA . SER A 1 100 ? -1.427 -3.218 -15.886 1.00 95.31 100 SER A CA 1
ATOM 820 C C . SER A 1 100 ? -0.431 -4.276 -16.364 1.00 95.31 100 SER A C 1
ATOM 822 O O . SER A 1 100 ? -0.854 -5.293 -16.910 1.00 95.31 100 SER A O 1
ATOM 824 N N . LEU A 1 101 ? 0.869 -4.056 -16.160 1.00 95.44 101 LEU A N 1
ATOM 825 C CA . LEU A 1 101 ? 1.928 -4.990 -16.548 1.00 95.44 101 LEU A CA 1
ATOM 826 C C . LEU A 1 101 ? 2.431 -5.845 -15.378 1.00 95.44 101 LEU A C 1
ATOM 828 O O . LEU A 1 101 ? 3.367 -6.619 -15.557 1.00 95.44 101 LEU A O 1
ATOM 832 N N . GLY A 1 102 ? 1.825 -5.719 -14.194 1.00 94.62 102 GLY A N 1
ATOM 833 C CA . GLY A 1 102 ? 2.261 -6.434 -13.000 1.00 94.62 102 GLY A CA 1
ATOM 834 C C . GLY A 1 102 ? 3.595 -5.909 -12.472 1.00 94.62 102 GLY A C 1
ATOM 835 O O . GLY A 1 102 ? 3.877 -4.709 -12.536 1.00 94.62 102 GLY A O 1
ATOM 836 N N . SER A 1 103 ? 4.403 -6.801 -11.904 1.00 95.88 103 SER A N 1
ATOM 837 C CA . SER A 1 103 ? 5.719 -6.459 -11.366 1.00 95.88 103 SER A CA 1
ATOM 838 C C . SER A 1 103 ? 6.812 -6.516 -12.439 1.00 95.88 103 SER A C 1
ATOM 840 O O . SER A 1 103 ? 6.689 -7.192 -13.460 1.00 95.88 103 SER A O 1
ATOM 842 N N . LEU A 1 104 ? 7.945 -5.858 -12.191 1.00 96.25 104 LEU A N 1
ATOM 843 C CA . LEU A 1 104 ? 9.126 -5.949 -13.045 1.00 96.25 104 LEU A CA 1
ATOM 844 C C . LEU A 1 104 ? 9.602 -7.401 -13.163 1.00 96.25 104 LEU A C 1
ATOM 846 O O . LEU A 1 104 ? 10.103 -7.778 -14.217 1.00 96.25 104 LEU A O 1
ATOM 850 N N . TYR A 1 105 ? 9.427 -8.217 -12.116 1.00 95.81 105 TYR A N 1
ATOM 851 C CA . TYR A 1 105 ? 9.702 -9.654 -12.170 1.00 95.81 105 TYR A CA 1
ATOM 852 C C . TYR A 1 105 ? 8.891 -10.349 -13.273 1.00 95.81 105 TYR A C 1
ATOM 854 O O . TYR A 1 105 ? 9.453 -11.121 -14.052 1.00 95.81 105 TYR A O 1
ATOM 862 N N . ASP A 1 106 ? 7.599 -10.036 -13.381 1.00 93.69 106 ASP A N 1
ATOM 863 C CA . ASP A 1 106 ? 6.719 -10.613 -14.401 1.00 93.69 106 ASP A CA 1
ATOM 864 C C . ASP A 1 106 ? 7.149 -10.178 -15.805 1.00 93.69 106 ASP A C 1
ATOM 866 O O . ASP A 1 106 ? 7.206 -10.994 -16.726 1.00 93.69 106 ASP A O 1
ATOM 870 N N . VAL A 1 107 ? 7.520 -8.906 -15.968 1.00 94.69 107 VAL A N 1
ATOM 871 C CA . VAL A 1 107 ? 7.938 -8.360 -17.265 1.00 94.69 107 VAL A CA 1
ATOM 872 C C . VAL A 1 107 ? 9.252 -8.980 -17.739 1.00 94.69 107 VAL A C 1
ATOM 874 O O . VAL A 1 107 ? 9.303 -9.502 -18.850 1.00 94.69 107 VAL A O 1
ATOM 877 N N . ILE A 1 108 ? 10.306 -8.983 -16.915 1.00 94.25 108 ILE A N 1
ATOM 878 C CA . ILE A 1 108 ? 11.629 -9.493 -17.334 1.00 94.25 108 ILE A CA 1
ATOM 879 C C . ILE A 1 108 ? 11.645 -11.004 -17.574 1.00 94.25 108 ILE A C 1
ATOM 881 O O . ILE A 1 108 ? 12.542 -11.505 -18.247 1.00 94.25 108 ILE A O 1
ATOM 885 N N . ARG A 1 109 ? 10.688 -11.739 -16.998 1.00 94.56 109 ARG A N 1
ATOM 886 C CA . ARG A 1 109 ? 10.567 -13.186 -17.189 1.00 94.56 109 ARG A CA 1
ATOM 887 C C . ARG A 1 109 ? 9.895 -13.546 -18.512 1.00 94.56 109 ARG A C 1
ATOM 889 O O . ARG A 1 109 ? 10.192 -14.600 -19.063 1.00 94.56 109 ARG A O 1
ATOM 896 N N . ASN A 1 110 ? 8.988 -12.698 -18.994 1.00 91.94 110 ASN A N 1
ATOM 897 C CA . ASN A 1 110 ? 8.178 -12.977 -20.180 1.00 91.94 110 ASN A CA 1
ATOM 898 C C . ASN A 1 110 ? 8.626 -12.193 -21.423 1.00 91.94 110 ASN A C 1
ATOM 900 O O . ASN A 1 110 ? 8.261 -12.569 -22.534 1.00 91.94 110 ASN A O 1
ATOM 904 N N . TYR A 1 111 ? 9.411 -11.125 -21.255 1.00 91.19 111 TYR A N 1
ATOM 905 C CA . TYR A 1 111 ? 9.809 -10.238 -22.344 1.00 91.19 111 TYR A CA 1
ATOM 906 C C . TYR A 1 111 ? 11.288 -9.865 -22.268 1.00 91.19 111 TYR A C 1
ATOM 908 O O . TYR A 1 111 ? 11.818 -9.519 -21.210 1.00 91.19 111 TYR A O 1
ATOM 916 N N . GLU A 1 112 ? 11.943 -9.836 -23.427 1.00 92.50 112 GLU A N 1
ATOM 917 C CA . GLU A 1 112 ? 13.265 -9.236 -23.550 1.00 92.50 112 GLU A CA 1
ATOM 918 C C . GLU A 1 112 ? 13.149 -7.717 -23.674 1.00 92.50 112 GLU A C 1
ATOM 920 O O . GLU A 1 112 ? 12.634 -7.181 -24.655 1.00 92.50 112 GLU A O 1
ATOM 925 N N . LEU A 1 113 ? 13.658 -7.007 -22.669 1.00 91.69 113 LEU A N 1
ATOM 926 C CA . LEU A 1 113 ? 13.680 -5.549 -22.681 1.00 91.69 113 LEU A CA 1
ATOM 927 C C . LEU A 1 113 ? 14.920 -5.029 -23.425 1.00 91.69 113 LEU A C 1
ATOM 929 O O . LEU A 1 113 ? 16.040 -5.401 -23.042 1.00 91.69 113 LEU A O 1
ATOM 933 N N . PRO A 1 114 ? 14.765 -4.126 -24.412 1.00 92.81 114 PRO A N 1
ATOM 934 C CA . PRO A 1 114 ? 15.872 -3.374 -24.992 1.00 92.81 114 PRO A CA 1
ATOM 935 C C . PRO A 1 114 ? 16.639 -2.579 -23.933 1.00 92.81 114 PRO A C 1
ATOM 937 O O . PRO A 1 114 ? 16.082 -2.163 -22.915 1.00 92.81 114 PRO A O 1
ATOM 940 N N . TRP A 1 115 ? 17.920 -2.307 -24.186 1.00 90.81 115 TRP A N 1
ATOM 941 C CA . TRP A 1 115 ? 18.769 -1.597 -23.223 1.00 90.81 115 TRP A CA 1
ATOM 942 C C . TRP A 1 115 ? 18.241 -0.199 -22.862 1.00 90.81 115 TRP A C 1
ATOM 944 O O . TRP A 1 115 ? 18.311 0.209 -21.703 1.00 90.81 115 TRP A O 1
ATOM 954 N N . SER A 1 116 ? 17.636 0.498 -23.829 1.00 91.12 116 SER A N 1
ATOM 955 C CA . SER A 1 116 ? 16.980 1.792 -23.611 1.00 91.12 116 SER A CA 1
ATOM 956 C C . SER A 1 116 ? 15.880 1.719 -22.547 1.00 91.12 116 SER A C 1
ATOM 958 O O . SER A 1 116 ? 15.813 2.575 -21.665 1.00 91.12 116 SER A O 1
ATOM 960 N N . ASP A 1 117 ? 15.052 0.673 -22.592 1.00 92.69 117 ASP A N 1
ATOM 961 C CA . ASP A 1 117 ? 13.944 0.491 -21.655 1.00 92.69 117 ASP A CA 1
ATOM 962 C C . ASP A 1 117 ? 14.474 0.121 -20.271 1.00 92.69 117 ASP A C 1
ATOM 964 O O . ASP A 1 117 ? 14.018 0.675 -19.274 1.00 92.69 117 ASP A O 1
ATOM 968 N N . ARG A 1 118 ? 15.501 -0.736 -20.197 1.00 92.75 118 ARG A N 1
ATOM 969 C CA . ARG A 1 118 ? 16.164 -1.079 -18.926 1.00 92.75 118 ARG A CA 1
ATOM 970 C C . ARG A 1 118 ? 16.715 0.163 -18.231 1.00 92.75 118 ARG A C 1
ATOM 972 O O . ARG A 1 118 ? 16.494 0.337 -17.035 1.00 92.75 118 ARG A O 1
ATOM 979 N N . TRP A 1 119 ? 17.389 1.042 -18.975 1.00 91.12 119 TRP A N 1
ATOM 980 C CA . TRP A 1 119 ? 17.919 2.291 -18.427 1.00 91.12 119 TRP A CA 1
ATOM 981 C C . TRP A 1 119 ? 16.807 3.224 -17.940 1.00 91.12 119 TRP A C 1
ATOM 983 O O . TRP A 1 119 ? 16.898 3.770 -16.839 1.00 91.12 119 TRP A O 1
ATOM 993 N N . SER A 1 120 ? 15.730 3.365 -18.720 1.00 93.12 120 SER A N 1
ATOM 994 C CA . SER A 1 120 ? 14.558 4.149 -18.314 1.00 93.12 120 SER A CA 1
ATOM 995 C C . SER A 1 120 ? 13.941 3.612 -17.019 1.00 93.12 120 SER A C 1
ATOM 997 O O . SER A 1 120 ? 13.721 4.378 -16.082 1.00 93.12 120 SER A O 1
ATOM 999 N N . ILE A 1 121 ? 13.735 2.296 -16.926 1.00 93.94 121 ILE A N 1
ATOM 1000 C CA . ILE A 1 121 ? 13.181 1.618 -15.747 1.00 93.94 121 ILE A CA 1
ATOM 1001 C C . ILE A 1 121 ? 14.053 1.869 -14.513 1.00 93.94 121 ILE A C 1
ATOM 1003 O O . ILE A 1 121 ? 13.545 2.315 -13.484 1.00 93.94 121 ILE A O 1
ATOM 1007 N N . VAL A 1 122 ? 15.367 1.641 -14.616 1.00 95.69 122 VAL A N 1
ATOM 1008 C CA . VAL A 1 122 ? 16.304 1.869 -13.504 1.00 95.69 122 VAL A CA 1
ATOM 1009 C C . VAL A 1 122 ? 16.292 3.335 -13.078 1.00 95.69 122 VAL A C 1
ATOM 1011 O O . VAL A 1 122 ? 16.194 3.616 -11.887 1.00 95.69 122 VAL A O 1
ATOM 1014 N N . SER A 1 123 ? 16.307 4.275 -14.028 1.00 93.31 123 SER A N 1
ATOM 1015 C CA . SER A 1 123 ? 16.244 5.709 -13.728 1.00 93.31 123 SER A CA 1
ATOM 1016 C C . SER A 1 123 ? 14.983 6.079 -12.937 1.00 93.31 123 SER A C 1
ATOM 1018 O O . SER A 1 123 ? 15.069 6.800 -11.942 1.00 93.31 123 SER A O 1
ATOM 1020 N N . GLN A 1 124 ? 13.818 5.557 -13.332 1.00 96.50 124 GLN A N 1
ATOM 1021 C CA . GLN A 1 124 ? 12.550 5.784 -12.632 1.00 96.50 124 GLN A CA 1
ATOM 1022 C C . GLN A 1 124 ? 12.559 5.193 -11.214 1.00 96.50 124 GLN A C 1
ATOM 1024 O O . GLN A 1 124 ? 12.194 5.885 -10.262 1.00 96.50 124 GLN A O 1
ATOM 1029 N N . ILE A 1 125 ? 13.056 3.962 -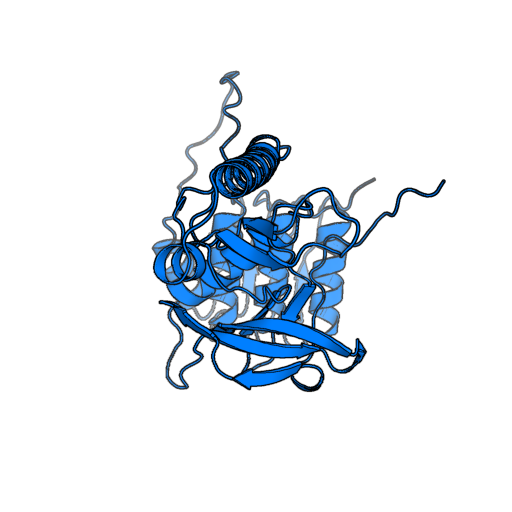11.047 1.00 95.88 125 ILE A N 1
ATOM 1030 C CA . ILE A 1 125 ? 13.217 3.322 -9.730 1.00 95.88 125 ILE A CA 1
ATOM 1031 C C . ILE A 1 125 ? 14.124 4.166 -8.829 1.00 95.88 125 ILE A C 1
ATOM 1033 O O . ILE A 1 125 ? 13.759 4.462 -7.691 1.00 95.88 125 ILE A O 1
ATOM 1037 N N . THR A 1 126 ? 15.284 4.603 -9.327 1.00 94.94 126 THR A N 1
ATOM 1038 C CA . THR A 1 126 ? 16.220 5.427 -8.551 1.00 94.94 126 THR A CA 1
ATOM 1039 C C . THR A 1 126 ? 15.602 6.765 -8.155 1.00 94.94 126 THR A C 1
ATOM 1041 O O . THR A 1 126 ? 15.799 7.198 -7.023 1.00 94.94 126 THR A O 1
ATOM 1044 N N . LYS A 1 127 ? 14.806 7.400 -9.028 1.00 93.94 127 LYS A N 1
ATOM 1045 C CA . LYS A 1 127 ? 14.052 8.617 -8.679 1.00 93.94 127 LYS A CA 1
ATOM 1046 C C . LYS A 1 127 ? 13.053 8.358 -7.549 1.00 93.94 127 LYS A C 1
ATOM 1048 O O . LYS A 1 127 ? 12.998 9.148 -6.612 1.00 93.94 127 LYS A O 1
ATOM 1053 N N . GLY A 1 128 ? 12.303 7.254 -7.614 1.00 93.19 128 GLY A N 1
ATOM 1054 C CA . GLY A 1 128 ? 11.380 6.841 -6.552 1.00 93.19 128 GLY A CA 1
ATOM 1055 C C . GLY A 1 128 ? 12.099 6.618 -5.221 1.00 93.19 128 GLY A C 1
ATOM 1056 O O . GLY A 1 128 ? 11.744 7.224 -4.216 1.00 93.19 128 GLY A O 1
ATOM 1057 N N . LEU A 1 129 ? 13.176 5.829 -5.216 1.00 92.25 129 LEU A N 1
ATOM 1058 C CA . LEU A 1 129 ? 13.974 5.576 -4.011 1.00 92.25 129 LEU A CA 1
ATOM 1059 C C . LEU A 1 129 ? 14.622 6.851 -3.454 1.00 92.25 129 LEU A C 1
ATOM 1061 O O . LEU A 1 129 ? 14.639 7.054 -2.243 1.00 92.25 129 LEU A O 1
ATOM 1065 N N . ASN A 1 130 ? 15.122 7.735 -4.320 1.00 91.00 130 ASN A N 1
ATOM 1066 C CA . ASN A 1 130 ? 15.675 9.018 -3.899 1.00 91.00 130 ASN A CA 1
ATOM 1067 C C . ASN A 1 130 ? 14.611 9.900 -3.233 1.00 91.00 130 ASN A C 1
ATOM 1069 O O . ASN A 1 130 ? 14.902 10.523 -2.217 1.00 91.00 130 ASN A O 1
ATOM 1073 N N . HIS A 1 131 ? 13.379 9.907 -3.751 1.00 91.81 131 HIS A N 1
ATOM 1074 C CA . HIS A 1 131 ? 12.267 10.611 -3.113 1.00 91.81 131 HIS A CA 1
ATOM 1075 C C . HIS A 1 131 ? 12.008 10.094 -1.687 1.00 91.81 131 HIS A C 1
ATOM 1077 O O . HIS A 1 131 ? 11.878 10.898 -0.768 1.00 91.81 131 HIS A O 1
ATOM 1083 N N . LEU A 1 132 ? 12.035 8.772 -1.468 1.00 86.88 132 LEU A N 1
ATOM 1084 C CA . LEU A 1 132 ? 11.922 8.190 -0.121 1.00 86.88 132 LEU A CA 1
ATOM 1085 C C . LEU A 1 132 ? 13.067 8.638 0.798 1.00 86.88 132 LEU A C 1
ATOM 1087 O O . LEU A 1 132 ? 12.840 9.028 1.941 1.00 86.88 132 LEU A O 1
ATOM 1091 N N . HIS A 1 133 ? 14.303 8.619 0.297 1.00 86.44 133 HIS A N 1
ATOM 1092 C CA . HIS A 1 133 ? 15.482 9.017 1.070 1.00 86.44 133 HIS A CA 1
ATOM 1093 C C . HIS A 1 133 ? 15.526 10.517 1.390 1.00 86.44 133 HIS A C 1
ATOM 1095 O O . HIS A 1 133 ? 16.207 10.920 2.329 1.00 86.44 133 HIS A O 1
ATOM 1101 N N . GLN A 1 134 ? 14.822 11.339 0.616 1.00 82.81 134 GLN A N 1
ATOM 1102 C CA . GLN A 1 134 ? 14.696 12.777 0.842 1.00 82.81 134 GLN A CA 1
ATOM 1103 C C . GLN A 1 134 ? 13.458 13.143 1.666 1.00 82.81 134 GLN A C 1
ATOM 1105 O O . GLN A 1 134 ? 13.276 14.323 1.961 1.00 82.81 134 GLN A O 1
ATOM 1110 N N . PHE A 1 135 ? 12.623 12.166 2.039 1.00 82.75 135 PHE A N 1
ATOM 1111 C CA . PHE A 1 135 ? 11.431 12.404 2.843 1.00 82.75 135 PHE A CA 1
ATOM 1112 C C . PHE A 1 135 ? 11.801 13.067 4.177 1.00 82.75 135 PHE A C 1
ATOM 1114 O O . PHE A 1 135 ? 12.764 12.668 4.833 1.00 82.75 135 PHE A O 1
ATOM 1121 N N . GLN A 1 136 ? 11.047 14.098 4.555 1.00 69.88 136 GLN A N 1
ATOM 1122 C CA . GLN A 1 136 ? 11.286 14.902 5.754 1.00 69.88 136 GLN A CA 1
ATOM 1123 C C . GLN A 1 136 ? 10.111 14.774 6.733 1.00 69.88 136 GLN A C 1
ATOM 1125 O O . GLN A 1 136 ? 8.975 14.585 6.294 1.00 69.88 136 GLN A O 1
ATOM 1130 N N . PRO A 1 137 ? 10.353 14.880 8.053 1.00 67.81 137 PRO A N 1
ATOM 1131 C CA . PRO A 1 137 ? 11.654 15.119 8.698 1.00 67.81 137 PRO A CA 1
ATOM 1132 C C . PRO A 1 137 ? 12.574 13.886 8.710 1.00 67.81 137 PRO A C 1
ATOM 1134 O O . PRO A 1 137 ? 13.789 14.010 8.805 1.00 67.81 137 PRO A O 1
ATOM 1137 N N . ASN A 1 138 ? 12.010 12.684 8.583 1.00 74.25 138 ASN A N 1
ATOM 1138 C CA . ASN A 1 138 ? 12.765 11.439 8.668 1.00 74.25 138 ASN A CA 1
ATOM 1139 C C . ASN A 1 138 ? 12.848 10.752 7.295 1.00 74.25 138 ASN A C 1
ATOM 1141 O O . ASN A 1 138 ? 11.805 10.353 6.770 1.00 74.25 138 ASN A O 1
ATOM 1145 N N . PRO A 1 139 ? 14.055 10.517 6.746 1.00 79.81 139 PRO A N 1
ATOM 1146 C CA . PRO A 1 139 ? 14.234 9.730 5.528 1.00 79.81 139 PRO A CA 1
ATOM 1147 C C . PRO A 1 139 ? 13.599 8.345 5.633 1.00 79.81 139 PRO A C 1
ATOM 1149 O O . PRO A 1 139 ? 13.733 7.684 6.661 1.00 79.81 139 PRO A O 1
ATOM 1152 N N . ILE A 1 140 ? 12.976 7.848 4.569 1.00 84.12 140 ILE A N 1
ATOM 1153 C CA . ILE A 1 140 ? 12.380 6.506 4.546 1.00 84.12 140 ILE A CA 1
ATOM 1154 C C . ILE A 1 140 ? 13.322 5.535 3.846 1.00 84.12 140 ILE A C 1
ATOM 1156 O O . ILE A 1 140 ? 13.696 5.741 2.697 1.00 84.12 140 ILE A O 1
ATOM 1160 N N . ILE A 1 141 ? 13.664 4.434 4.514 1.00 85.56 141 ILE A N 1
ATOM 1161 C CA . ILE A 1 141 ? 14.447 3.336 3.939 1.00 85.56 141 ILE A CA 1
ATOM 1162 C C . ILE A 1 141 ? 13.502 2.180 3.594 1.00 85.56 141 ILE A C 1
ATOM 1164 O O . ILE A 1 141 ? 12.841 1.640 4.483 1.00 85.56 141 ILE A O 1
ATOM 1168 N N . HIS A 1 142 ? 13.472 1.769 2.320 1.00 89.00 142 HIS A N 1
ATOM 1169 C CA . HIS A 1 142 ? 12.561 0.725 1.819 1.00 89.00 142 HIS A CA 1
ATOM 1170 C C . HIS A 1 142 ? 12.846 -0.672 2.406 1.00 89.00 142 HIS A C 1
ATOM 1172 O O . HIS A 1 142 ? 11.945 -1.405 2.800 1.00 89.00 142 HIS A O 1
ATOM 1178 N N . ARG A 1 143 ? 14.132 -1.042 2.490 1.00 89.94 143 ARG A N 1
ATOM 1179 C CA . ARG A 1 143 ? 14.668 -2.323 3.014 1.00 89.94 143 ARG A CA 1
ATOM 1180 C C . ARG A 1 143 ? 14.284 -3.613 2.273 1.00 89.94 143 ARG A C 1
ATOM 1182 O O . ARG A 1 143 ? 14.906 -4.630 2.545 1.00 89.94 143 ARG A O 1
ATOM 1189 N N . ASP A 1 144 ? 13.347 -3.579 1.330 1.00 89.94 144 ASP A N 1
ATOM 1190 C CA . ASP A 1 144 ? 12.968 -4.749 0.515 1.00 89.94 144 ASP A CA 1
ATOM 1191 C C . ASP A 1 144 ? 13.029 -4.438 -0.992 1.00 89.94 144 ASP A C 1
ATOM 1193 O O . ASP A 1 144 ? 12.016 -4.348 -1.680 1.00 89.94 144 ASP A O 1
ATOM 1197 N N . ILE A 1 145 ? 14.232 -4.148 -1.495 1.00 93.69 145 ILE A N 1
ATOM 1198 C CA . ILE A 1 145 ? 14.465 -3.795 -2.904 1.00 93.69 145 ILE A CA 1
ATOM 1199 C C . ILE A 1 145 ? 14.611 -5.085 -3.717 1.00 93.69 145 ILE A C 1
ATOM 1201 O O . ILE A 1 145 ? 15.639 -5.756 -3.650 1.00 93.69 145 ILE A O 1
ATOM 1205 N N . LYS A 1 146 ? 13.582 -5.418 -4.501 1.00 93.44 146 LYS A N 1
ATOM 1206 C CA . LYS A 1 146 ? 13.536 -6.587 -5.393 1.00 93.44 146 LYS A CA 1
ATOM 1207 C C . LYS A 1 146 ? 12.570 -6.344 -6.553 1.00 93.44 146 LYS A C 1
ATOM 1209 O O . LYS A 1 146 ? 11.670 -5.517 -6.442 1.00 93.44 146 LYS A O 1
ATOM 1214 N N . SER A 1 147 ? 12.714 -7.090 -7.649 1.00 93.62 147 SER A N 1
ATOM 1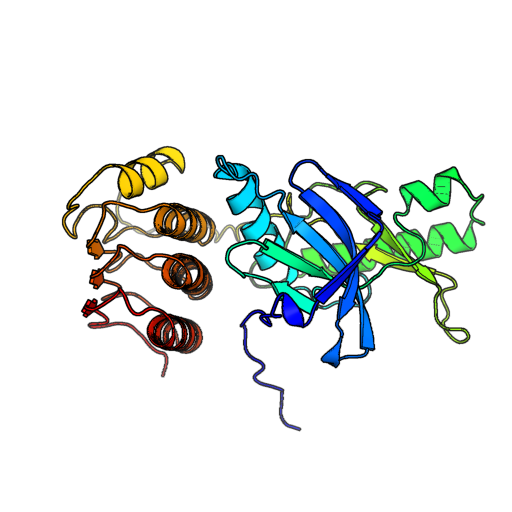215 C CA . SER A 1 147 ? 11.897 -6.916 -8.864 1.00 93.62 147 SER A CA 1
ATOM 1216 C C . SER A 1 147 ? 10.391 -7.133 -8.659 1.00 93.62 147 SER A C 1
ATOM 1218 O O . SER A 1 147 ? 9.600 -6.570 -9.408 1.00 93.62 147 SER A O 1
ATOM 1220 N N . PHE A 1 148 ? 9.983 -7.878 -7.628 1.00 94.19 148 PHE A N 1
ATOM 1221 C CA . PHE A 1 148 ? 8.575 -8.040 -7.237 1.00 94.19 148 PHE A CA 1
ATOM 1222 C C . PHE A 1 148 ? 7.929 -6.749 -6.706 1.00 94.19 148 PHE A C 1
ATOM 1224 O O . PHE A 1 148 ? 6.715 -6.606 -6.780 1.00 94.19 148 PHE A O 1
ATOM 1231 N N . ASN A 1 149 ? 8.733 -5.806 -6.204 1.00 94.56 149 ASN A N 1
ATOM 1232 C CA . ASN A 1 149 ? 8.265 -4.585 -5.538 1.00 94.56 149 ASN A CA 1
ATOM 1233 C C . ASN A 1 149 ? 8.320 -3.352 -6.461 1.00 94.56 149 ASN A C 1
ATOM 1235 O O . ASN A 1 149 ? 8.149 -2.215 -6.019 1.00 94.56 149 ASN A O 1
ATOM 1239 N N . PHE A 1 150 ? 8.569 -3.561 -7.755 1.00 96.81 150 PHE A N 1
ATOM 1240 C CA . PHE A 1 150 ? 8.507 -2.522 -8.777 1.00 96.81 150 PHE A CA 1
ATOM 1241 C C . PHE A 1 150 ? 7.369 -2.846 -9.727 1.00 96.81 150 PHE A C 1
ATOM 1243 O O . PHE A 1 150 ? 7.449 -3.824 -10.458 1.00 96.81 150 PHE A O 1
ATOM 1250 N N . PHE A 1 151 ? 6.318 -2.040 -9.721 1.00 97.12 151 PHE A N 1
ATOM 1251 C CA . PHE A 1 151 ? 5.130 -2.278 -10.530 1.00 97.12 151 PHE A CA 1
ATOM 1252 C C . PHE A 1 151 ? 5.172 -1.457 -11.811 1.00 97.12 151 PHE A C 1
ATOM 1254 O O . PHE A 1 151 ? 5.687 -0.335 -11.820 1.00 97.12 151 PHE A O 1
ATOM 1261 N N . MET A 1 152 ? 4.636 -2.016 -12.894 1.00 96.81 152 MET A N 1
ATOM 1262 C CA . MET A 1 152 ? 4.752 -1.463 -14.236 1.00 96.81 152 MET A CA 1
ATOM 1263 C C . MET A 1 152 ? 3.391 -1.248 -14.895 1.00 96.81 152 MET A C 1
ATOM 1265 O O . MET A 1 152 ? 2.445 -2.015 -14.726 1.00 96.81 152 MET A O 1
ATOM 1269 N N . THR A 1 153 ? 3.298 -0.186 -15.686 1.00 95.94 153 THR A N 1
ATOM 1270 C CA . THR A 1 153 ? 2.168 0.068 -16.582 1.00 95.94 153 THR A CA 1
ATOM 1271 C C . THR A 1 153 ? 2.668 0.760 -17.848 1.00 95.94 153 THR A C 1
ATOM 1273 O O . THR A 1 153 ? 3.812 1.224 -17.907 1.00 95.94 153 THR A O 1
ATOM 1276 N N . TRP A 1 154 ? 1.832 0.819 -18.877 1.00 94.81 154 TRP A N 1
ATOM 1277 C CA . TRP A 1 154 ? 2.158 1.536 -20.105 1.00 94.81 154 TRP A CA 1
ATOM 1278 C C . TRP A 1 154 ? 2.218 3.045 -19.864 1.00 94.81 154 TRP A C 1
ATOM 1280 O O . TRP A 1 154 ? 1.376 3.616 -19.169 1.00 94.81 154 TRP A O 1
ATOM 1290 N N . GLY A 1 155 ? 3.221 3.693 -20.453 1.00 91.50 155 GLY A N 1
ATOM 1291 C CA . GLY A 1 155 ? 3.263 5.145 -20.558 1.00 91.50 155 GLY A CA 1
ATOM 1292 C C . GLY A 1 155 ? 2.184 5.667 -21.502 1.00 91.50 155 GLY A C 1
ATOM 1293 O O . GLY A 1 155 ? 1.673 4.946 -22.362 1.00 91.50 155 GLY A O 1
ATOM 1294 N N . ALA A 1 156 ? 1.831 6.940 -21.345 1.00 86.38 156 ALA A N 1
ATOM 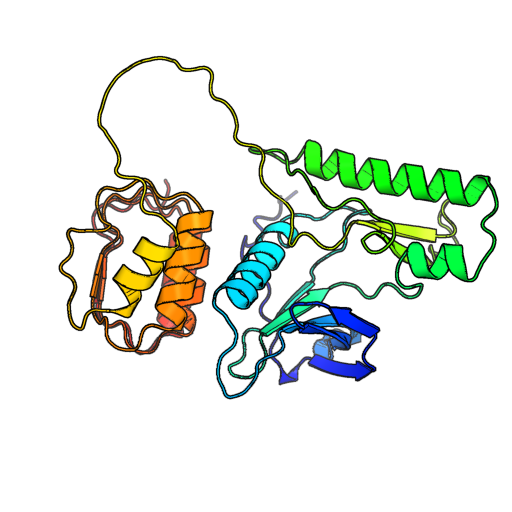1295 C CA . ALA A 1 156 ? 0.923 7.595 -22.274 1.00 86.38 156 ALA A CA 1
ATOM 1296 C C . ALA A 1 156 ? 1.557 7.663 -23.674 1.00 86.38 156 ALA A C 1
ATOM 1298 O O . ALA A 1 156 ? 2.771 7.770 -23.819 1.00 86.38 156 ALA A O 1
ATOM 1299 N N . GLN A 1 157 ? 0.738 7.694 -24.726 1.00 71.38 157 GLN A N 1
ATOM 1300 C CA . GLN A 1 157 ? 1.210 7.681 -26.121 1.00 71.38 157 GLN A CA 1
ATOM 1301 C C . GLN A 1 157 ? 2.154 8.855 -26.485 1.00 71.38 157 GLN A C 1
ATOM 1303 O O . GLN A 1 157 ? 2.815 8.816 -27.519 1.00 71.38 157 GLN A O 1
ATOM 1308 N N . LYS A 1 158 ? 2.224 9.894 -25.639 1.00 69.25 158 LYS A N 1
ATOM 1309 C CA . LYS A 1 158 ? 3.095 11.073 -25.778 1.00 69.25 158 LYS A CA 1
ATOM 1310 C C . LYS A 1 158 ? 4.154 11.209 -24.672 1.00 69.25 158 LYS A C 1
ATOM 1312 O O . LYS A 1 158 ? 4.743 12.277 -24.553 1.00 69.25 158 LYS A O 1
ATOM 1317 N N . SER A 1 159 ? 4.367 10.198 -23.826 1.00 72.38 159 SER A N 1
ATOM 1318 C CA . SER A 1 159 ? 5.424 10.265 -22.811 1.00 72.38 159 SER A CA 1
ATOM 1319 C C . SER A 1 159 ? 6.775 9.836 -23.371 1.00 72.38 159 SER A C 1
ATOM 1321 O O . SER A 1 159 ? 6.859 8.888 -24.147 1.00 72.38 159 SER A O 1
ATOM 1323 N N . ASP A 1 160 ? 7.848 10.448 -22.863 1.00 77.44 160 ASP A N 1
ATOM 1324 C CA . ASP A 1 160 ? 9.244 10.051 -23.126 1.00 77.44 160 ASP A CA 1
ATOM 1325 C C . ASP A 1 160 ? 9.575 8.630 -22.630 1.00 77.44 160 ASP A C 1
ATOM 1327 O O . ASP A 1 160 ? 10.687 8.121 -22.793 1.00 77.44 160 ASP A O 1
ATOM 1331 N N . HIS A 1 161 ? 8.629 7.987 -21.949 1.00 82.50 161 HIS A N 1
ATOM 1332 C CA . HIS A 1 161 ? 8.772 6.668 -21.362 1.00 82.50 161 HIS A CA 1
ATOM 1333 C C . HIS A 1 161 ? 7.691 5.744 -21.912 1.00 82.50 161 HIS A C 1
ATOM 1335 O O . HIS A 1 161 ? 6.501 6.008 -21.754 1.00 82.50 161 HIS A O 1
ATOM 1341 N N . ARG A 1 162 ? 8.110 4.633 -22.526 1.00 90.19 162 ARG A N 1
ATOM 1342 C CA . ARG A 1 162 ? 7.212 3.546 -22.951 1.00 90.19 162 ARG A CA 1
ATOM 1343 C C . ARG A 1 162 ? 6.537 2.869 -21.758 1.00 90.19 162 ARG A C 1
ATOM 1345 O O . ARG A 1 162 ? 5.389 2.446 -21.852 1.00 90.19 162 ARG A O 1
ATOM 1352 N N . PHE A 1 163 ? 7.259 2.783 -20.645 1.00 94.25 163 PHE A N 1
ATOM 1353 C CA . PHE A 1 163 ? 6.809 2.172 -19.403 1.00 94.25 163 PHE A CA 1
ATOM 1354 C C . PHE A 1 163 ? 6.888 3.179 -18.266 1.00 94.25 163 PHE A C 1
ATOM 1356 O O . PHE A 1 163 ? 7.867 3.920 -18.158 1.00 94.25 163 PHE A O 1
ATOM 1363 N N . ILE A 1 164 ? 5.897 3.145 -17.385 1.00 96.38 164 ILE A N 1
ATOM 1364 C CA . ILE A 1 164 ? 5.955 3.805 -16.085 1.00 96.38 164 ILE A CA 1
ATOM 1365 C C . ILE A 1 164 ? 6.238 2.745 -15.034 1.00 96.38 164 ILE A C 1
ATOM 1367 O O . ILE A 1 164 ? 5.563 1.716 -14.997 1.00 96.38 164 ILE A O 1
ATOM 1371 N N . VAL A 1 165 ? 7.232 3.010 -14.186 1.00 97.00 165 VAL A N 1
ATOM 1372 C CA . VAL A 1 165 ? 7.606 2.126 -13.077 1.00 97.00 165 VAL A CA 1
ATOM 1373 C C . VAL A 1 165 ? 7.433 2.844 -11.752 1.00 97.00 165 VAL A C 1
ATOM 1375 O O . VAL A 1 165 ? 7.831 4.004 -11.604 1.00 97.00 165 VAL A O 1
ATOM 1378 N N . LYS A 1 166 ? 6.837 2.137 -10.791 1.00 97.50 166 LYS A N 1
ATOM 1379 C CA . LYS A 1 166 ? 6.548 2.647 -9.454 1.00 97.50 166 LYS A CA 1
ATOM 1380 C C . LYS A 1 166 ? 7.016 1.679 -8.377 1.00 97.50 166 LYS A C 1
ATOM 1382 O O . LYS A 1 166 ? 6.792 0.475 -8.478 1.00 97.50 166 LYS A O 1
ATOM 1387 N N . VAL A 1 167 ? 7.664 2.215 -7.347 1.00 96.88 167 VAL A N 1
ATOM 1388 C CA . VAL A 1 167 ? 8.093 1.455 -6.166 1.00 96.88 167 VAL A CA 1
ATOM 1389 C C . VAL A 1 167 ? 6.889 1.211 -5.257 1.00 96.88 167 VAL A C 1
ATOM 1391 O O . VAL A 1 167 ? 6.172 2.158 -4.934 1.00 96.88 167 VAL A O 1
ATOM 1394 N N . GLY A 1 168 ? 6.670 -0.038 -4.854 1.00 92.38 168 GLY A N 1
ATOM 1395 C CA . GLY A 1 168 ? 5.591 -0.456 -3.959 1.00 92.38 168 GLY A CA 1
ATOM 1396 C C . GLY A 1 168 ? 6.067 -1.436 -2.884 1.00 92.38 168 GLY A C 1
ATOM 1397 O O . GLY A 1 168 ? 7.244 -1.766 -2.821 1.00 92.38 168 GLY A O 1
ATOM 1398 N N . ASP A 1 169 ? 5.125 -1.921 -2.073 1.00 87.31 169 ASP A N 1
ATOM 1399 C CA . ASP A 1 169 ? 5.352 -2.801 -0.913 1.00 87.31 169 ASP A CA 1
ATOM 1400 C C . ASP A 1 169 ? 6.245 -2.191 0.182 1.00 87.31 169 ASP A C 1
ATOM 1402 O O . ASP A 1 169 ? 7.435 -2.473 0.334 1.00 87.31 169 ASP A O 1
ATOM 1406 N N . PHE A 1 170 ? 5.612 -1.365 1.015 1.00 85.69 170 PHE A N 1
ATOM 1407 C CA . PHE A 1 170 ? 6.269 -0.659 2.112 1.00 85.69 170 PHE A CA 1
ATOM 1408 C C . PHE A 1 170 ? 6.153 -1.393 3.453 1.00 85.69 170 PHE A C 1
ATOM 1410 O O . PHE A 1 170 ? 6.514 -0.832 4.493 1.00 85.69 170 PHE A O 1
ATOM 1417 N N . GLY A 1 171 ? 5.700 -2.654 3.464 1.00 79.50 171 GLY A N 1
ATOM 1418 C CA . GLY A 1 171 ? 5.530 -3.432 4.695 1.00 79.50 171 GLY A CA 1
ATOM 1419 C C . GLY A 1 171 ? 6.838 -3.594 5.478 1.00 79.50 171 GLY A C 1
ATOM 1420 O O . GLY A 1 171 ? 6.849 -3.624 6.710 1.00 79.50 171 GLY A O 1
ATOM 1421 N N . SER A 1 172 ? 7.980 -3.579 4.784 1.00 79.06 172 SER A N 1
ATOM 1422 C CA . SER A 1 172 ? 9.318 -3.634 5.386 1.00 79.06 172 SER A CA 1
ATOM 1423 C C . SER A 1 172 ? 9.953 -2.263 5.638 1.00 79.06 172 SER A C 1
ATOM 1425 O O . SER A 1 172 ? 10.964 -2.199 6.341 1.00 79.06 172 SER A O 1
ATOM 1427 N N . SER A 1 173 ? 9.358 -1.164 5.180 1.00 80.62 173 SER A N 1
ATOM 1428 C CA . SER A 1 173 ? 9.950 0.179 5.254 1.00 80.62 173 SER A CA 1
ATOM 1429 C C . SER A 1 173 ? 10.081 0.710 6.685 1.00 80.62 173 SER A C 1
ATOM 1431 O O . SER A 1 173 ? 9.398 0.252 7.612 1.00 80.62 173 SER A O 1
ATOM 1433 N N . ARG A 1 174 ? 11.007 1.653 6.888 1.00 76.25 174 ARG A N 1
ATOM 1434 C CA . ARG A 1 174 ? 11.246 2.341 8.169 1.00 76.25 174 ARG A CA 1
ATOM 1435 C C . ARG A 1 174 ? 11.626 3.795 7.944 1.00 76.25 174 ARG A C 1
ATOM 1437 O O . ARG A 1 174 ? 12.405 4.085 7.040 1.00 76.25 174 ARG A O 1
ATOM 1444 N N . PHE A 1 175 ? 11.170 4.662 8.838 1.00 75.56 175 PHE A N 1
ATOM 1445 C CA . PHE A 1 175 ? 11.783 5.969 9.022 1.00 75.56 175 PHE A CA 1
ATOM 1446 C C . PHE A 1 175 ? 13.176 5.785 9.623 1.00 75.56 175 PHE A C 1
ATOM 1448 O O . PHE A 1 175 ? 13.369 5.008 10.561 1.00 75.56 175 PHE A O 1
ATOM 1455 N N . ARG A 1 176 ? 14.163 6.474 9.062 1.00 70.25 176 ARG A N 1
ATOM 1456 C CA . ARG A 1 176 ? 15.502 6.571 9.620 1.00 70.25 176 ARG A CA 1
ATOM 1457 C C . ARG A 1 176 ? 15.432 7.539 10.804 1.00 70.25 176 ARG A C 1
ATOM 1459 O O . ARG A 1 176 ? 15.070 8.692 10.581 1.00 70.25 176 ARG A O 1
ATOM 1466 N N . PRO A 1 177 ? 15.798 7.114 12.024 1.00 53.50 177 PRO A N 1
ATOM 1467 C CA . PRO A 1 177 ? 15.870 8.022 13.158 1.00 53.50 177 PRO A CA 1
ATOM 1468 C C . PRO A 1 177 ? 16.846 9.157 12.844 1.00 53.50 177 PRO A C 1
ATOM 1470 O O . PRO A 1 177 ? 17.984 8.900 12.428 1.00 53.50 177 PRO A O 1
ATOM 1473 N N . ILE A 1 178 ? 16.425 10.407 13.037 1.00 55.00 178 ILE A N 1
ATOM 1474 C CA . ILE A 1 178 ? 17.375 11.512 13.124 1.00 55.00 178 ILE A CA 1
ATOM 1475 C C . ILE A 1 178 ? 18.171 11.281 14.408 1.00 55.00 178 ILE A C 1
ATOM 1477 O O . ILE A 1 178 ? 17.657 11.450 15.512 1.00 55.00 178 ILE A O 1
ATOM 1481 N N . ASN A 1 179 ? 19.441 10.897 14.275 1.00 41.44 179 ASN A N 1
ATOM 1482 C CA . ASN A 1 179 ? 20.382 11.037 15.377 1.00 41.44 179 ASN A CA 1
ATOM 1483 C C . ASN A 1 179 ? 20.553 12.541 15.614 1.00 41.44 179 ASN A C 1
ATOM 1485 O O . ASN A 1 179 ? 21.420 13.167 15.000 1.00 41.44 179 ASN A O 1
ATOM 1489 N N . TYR A 1 180 ? 19.734 13.135 16.482 1.00 37.12 180 TYR A N 1
ATOM 1490 C CA . TYR A 1 180 ? 20.130 14.378 17.122 1.00 37.12 180 TYR A CA 1
ATOM 1491 C C . TYR A 1 180 ? 21.447 14.062 17.819 1.00 37.12 180 TYR A C 1
ATOM 1493 O O . TYR A 1 180 ? 21.503 13.206 18.702 1.00 37.12 180 TYR A O 1
ATOM 1501 N N . ARG A 1 181 ? 22.541 14.676 17.356 1.00 32.78 181 ARG A N 1
ATOM 1502 C CA . ARG A 1 181 ? 23.796 14.670 18.104 1.00 32.78 181 ARG A CA 1
ATOM 1503 C C . ARG A 1 181 ? 23.447 15.032 19.540 1.00 32.78 181 ARG A C 1
ATOM 1505 O O . ARG A 1 181 ? 22.860 16.082 19.771 1.00 32.78 181 ARG A O 1
ATOM 1512 N N . SER A 1 182 ? 23.782 14.133 20.455 1.00 33.91 182 SER A N 1
ATOM 1513 C CA . SER A 1 182 ? 23.535 14.246 21.880 1.00 33.91 182 SER A CA 1
ATOM 1514 C C . SER A 1 182 ? 24.059 15.581 22.407 1.00 33.91 182 SER A C 1
ATOM 1516 O O . SER A 1 182 ? 25.247 15.717 22.690 1.00 33.91 182 SER A O 1
ATOM 1518 N N . THR A 1 183 ? 23.186 16.568 22.568 1.00 27.77 183 THR A N 1
ATOM 1519 C CA . THR A 1 183 ? 23.378 17.605 23.576 1.00 27.77 183 THR A CA 1
ATOM 1520 C C . THR A 1 183 ? 22.823 17.041 24.873 1.00 27.77 183 THR A C 1
ATOM 1522 O O . THR A 1 183 ? 21.622 17.001 25.113 1.00 27.77 183 THR A O 1
ATOM 1525 N N . THR A 1 184 ? 23.739 16.513 25.677 1.00 32.03 184 THR A N 1
ATOM 1526 C CA . THR A 1 184 ? 23.565 16.203 27.096 1.00 32.03 184 THR A CA 1
ATOM 1527 C C . THR A 1 184 ? 22.697 17.239 27.809 1.00 32.03 184 THR A C 1
ATOM 1529 O O . THR A 1 184 ? 23.069 18.411 27.798 1.00 32.03 184 THR A O 1
ATOM 1532 N N . SER A 1 185 ? 21.611 16.793 28.462 1.00 29.36 185 SER A N 1
ATOM 1533 C CA . SER A 1 185 ? 21.244 17.095 29.866 1.00 29.36 185 SER A CA 1
ATOM 1534 C C . SER A 1 185 ? 19.918 16.404 30.277 1.00 29.36 185 SER A C 1
ATOM 1536 O O . SER A 1 185 ? 18.864 16.871 29.874 1.00 29.36 185 SER A O 1
ATOM 1538 N N . ILE A 1 186 ? 20.017 15.311 31.065 1.00 32.91 186 ILE A N 1
ATOM 1539 C CA . ILE A 1 186 ? 19.214 14.927 32.270 1.00 32.91 186 ILE A CA 1
ATOM 1540 C C . ILE A 1 186 ? 17.662 14.951 32.112 1.00 32.91 186 ILE A C 1
ATOM 1542 O O . ILE A 1 186 ? 17.096 16.007 31.885 1.00 32.91 186 ILE A O 1
ATOM 1546 N N . THR A 1 187 ? 16.860 13.870 32.198 1.00 28.34 187 THR A N 1
ATOM 1547 C CA . THR A 1 187 ? 16.599 12.884 33.293 1.00 28.34 187 THR A CA 1
ATOM 1548 C C . THR A 1 187 ? 15.550 11.883 32.746 1.00 28.34 187 THR A C 1
ATOM 1550 O O . THR A 1 187 ? 14.557 12.331 32.189 1.00 28.34 187 THR A O 1
ATOM 1553 N N . SER A 1 188 ? 15.685 10.553 32.737 1.00 25.92 188 SER A N 1
ATOM 1554 C CA . SER A 1 188 ? 15.365 9.543 33.780 1.00 25.92 188 SER A CA 1
ATOM 1555 C C . SER A 1 188 ? 15.377 8.167 33.064 1.00 25.92 188 SER A C 1
ATOM 1557 O O . SER A 1 188 ? 15.234 8.151 31.841 1.00 25.92 188 SER A O 1
ATOM 1559 N N . PRO A 1 189 ? 15.500 7.004 33.734 1.00 29.89 189 PRO A N 1
ATOM 1560 C CA . PRO A 1 189 ? 15.501 5.715 33.041 1.00 29.89 189 PRO A CA 1
ATOM 1561 C C . PRO A 1 189 ? 14.075 5.336 32.604 1.00 29.89 189 PRO A C 1
ATOM 1563 O O . PRO A 1 189 ? 13.302 4.789 33.389 1.00 29.89 189 PRO A O 1
ATOM 1566 N N . THR A 1 190 ? 13.710 5.629 31.356 1.00 38.06 190 THR A N 1
ATOM 1567 C CA . THR A 1 190 ? 12.448 5.183 30.749 1.00 38.06 190 THR A CA 1
ATOM 1568 C C . THR A 1 190 ? 12.477 3.660 30.600 1.00 38.06 190 THR A C 1
ATOM 1570 O O . THR A 1 190 ? 13.339 3.102 29.917 1.00 38.06 190 THR A O 1
ATOM 1573 N N . LYS A 1 191 ? 11.548 2.957 31.258 1.00 42.78 191 LYS A N 1
ATOM 1574 C CA . LYS A 1 191 ? 11.320 1.524 31.029 1.00 42.78 191 LYS A CA 1
ATOM 1575 C C . LYS A 1 191 ? 10.758 1.358 29.615 1.00 42.78 191 LYS A C 1
ATOM 1577 O O . LYS A 1 191 ? 9.570 1.559 29.405 1.00 42.78 191 LYS A O 1
ATOM 1582 N N . SER A 1 192 ? 11.586 0.972 28.645 1.00 42.72 192 SER A N 1
ATOM 1583 C CA . SER A 1 192 ? 11.086 0.589 27.321 1.00 42.72 192 SER A CA 1
ATOM 1584 C C . SER A 1 192 ? 10.310 -0.727 27.443 1.00 42.72 192 SER A C 1
ATOM 1586 O O . SER A 1 192 ? 10.910 -1.791 27.633 1.00 42.72 192 SER A O 1
ATOM 1588 N N . TYR A 1 193 ? 8.983 -0.676 27.366 1.00 51.72 193 TYR A N 1
ATOM 1589 C CA . TYR A 1 193 ? 8.174 -1.888 27.280 1.00 51.72 193 TYR A CA 1
ATOM 1590 C C . TYR A 1 193 ? 8.399 -2.556 25.922 1.00 51.72 193 TYR A C 1
ATOM 1592 O O . TYR A 1 193 ? 8.400 -1.909 24.879 1.00 51.72 193 TYR A O 1
ATOM 1600 N N . SER A 1 194 ? 8.582 -3.874 25.913 1.00 54.78 194 SER A N 1
ATOM 1601 C CA . SER A 1 194 ? 8.521 -4.634 24.664 1.00 54.78 194 SER A CA 1
ATOM 1602 C C . SER A 1 194 ? 7.095 -4.611 24.097 1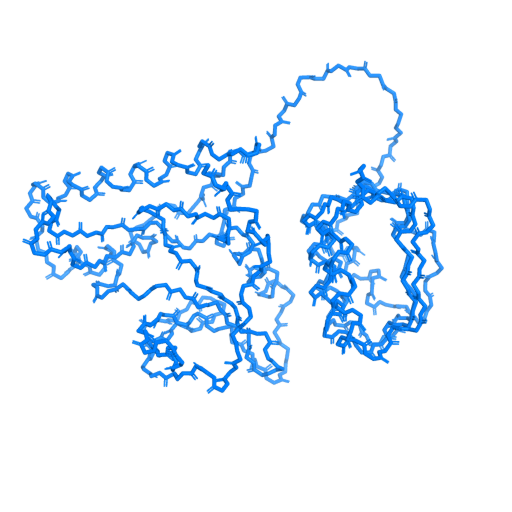.00 54.78 194 SER A C 1
ATOM 1604 O O . SER A 1 194 ? 6.123 -4.592 24.851 1.00 54.78 194 SER A O 1
ATOM 1606 N N . ASN A 1 19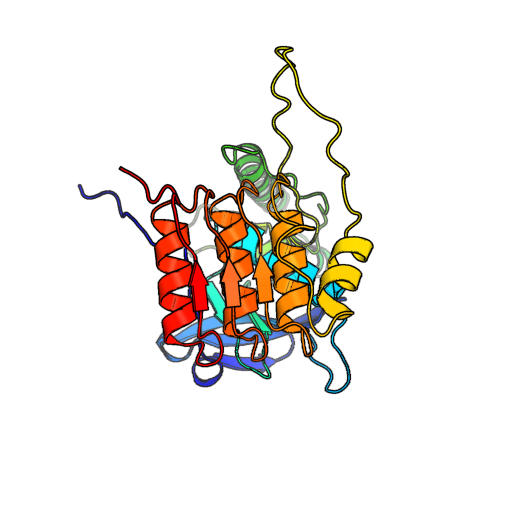5 ? 6.952 -4.699 22.770 1.00 53.28 195 ASN A N 1
ATOM 1607 C CA . ASN A 1 195 ? 5.642 -4.763 22.098 1.00 53.28 195 ASN A CA 1
ATOM 1608 C C . ASN A 1 195 ? 4.708 -5.824 22.709 1.00 53.28 195 ASN A C 1
ATOM 1610 O O . ASN A 1 195 ? 3.520 -5.579 22.874 1.00 53.28 195 ASN A O 1
ATOM 1614 N N . LYS A 1 196 ? 5.260 -6.980 23.103 1.00 56.28 196 LYS A N 1
ATOM 1615 C CA . LYS A 1 196 ? 4.507 -8.048 23.768 1.00 56.28 196 LYS A CA 1
ATOM 1616 C C . LYS A 1 196 ? 3.988 -7.616 25.144 1.00 56.28 196 LYS A C 1
ATOM 1618 O O . LYS A 1 196 ? 2.858 -7.930 25.486 1.00 56.28 196 LYS A O 1
ATOM 1623 N N . GLN A 1 197 ? 4.784 -6.871 25.913 1.00 61.34 197 GLN A N 1
ATOM 1624 C CA . GLN A 1 197 ? 4.340 -6.334 27.199 1.00 61.34 197 GLN A CA 1
ATOM 1625 C C . GLN A 1 197 ? 3.227 -5.302 27.020 1.00 61.34 197 GLN A C 1
ATOM 1627 O O . GLN A 1 197 ? 2.285 -5.340 27.797 1.00 61.34 197 GLN A O 1
ATOM 1632 N N . LEU A 1 198 ? 3.277 -4.434 26.003 1.00 63.00 198 LEU A N 1
ATOM 1633 C CA . LEU A 1 198 ? 2.187 -3.488 25.715 1.00 63.00 198 LEU A CA 1
ATOM 1634 C C . LEU A 1 198 ? 0.890 -4.216 25.322 1.00 63.00 198 LEU A C 1
ATOM 1636 O O . LEU A 1 198 ? -0.177 -3.906 25.847 1.00 63.00 198 LEU A O 1
ATOM 1640 N N . GLU A 1 199 ? 0.987 -5.224 24.450 1.00 60.84 199 GLU A N 1
ATOM 1641 C CA . GLU A 1 199 ? -0.158 -6.039 24.025 1.00 60.84 199 GLU A CA 1
ATOM 1642 C C . GLU A 1 199 ? -0.768 -6.831 25.186 1.00 60.84 199 GLU A C 1
ATOM 1644 O O . GLU A 1 199 ? -1.982 -6.778 25.385 1.00 60.84 199 GLU A O 1
ATOM 1649 N N . ASP A 1 200 ? 0.055 -7.529 25.973 1.00 60.00 200 ASP A N 1
ATOM 1650 C CA . ASP A 1 200 ? -0.400 -8.288 27.142 1.00 60.00 200 ASP A CA 1
ATOM 1651 C C . ASP A 1 200 ? -0.992 -7.347 28.208 1.00 60.00 200 ASP A C 1
ATOM 1653 O O . ASP A 1 200 ? -2.007 -7.674 28.820 1.00 60.00 200 ASP A O 1
ATOM 1657 N N . THR A 1 201 ? -0.424 -6.147 28.382 1.00 57.91 201 THR A N 1
ATOM 1658 C CA . THR A 1 201 ? -0.928 -5.133 29.328 1.00 57.91 201 THR A CA 1
ATOM 1659 C C . THR A 1 201 ? -2.320 -4.633 28.942 1.00 57.91 201 THR A C 1
ATOM 1661 O O . THR A 1 201 ? -3.169 -4.470 29.812 1.00 57.91 201 THR A O 1
ATOM 1664 N N . ILE A 1 202 ? -2.590 -4.425 27.650 1.00 59.28 202 ILE A N 1
ATOM 1665 C CA . ILE A 1 202 ? -3.896 -3.930 27.178 1.00 59.28 202 ILE A CA 1
ATOM 1666 C C . ILE A 1 202 ? -4.935 -5.060 27.089 1.00 59.28 202 ILE A C 1
ATOM 1668 O O . ILE A 1 202 ? -6.136 -4.815 27.194 1.00 59.28 202 ILE A O 1
ATOM 1672 N N . LYS A 1 203 ? -4.492 -6.310 26.906 1.00 55.41 203 LYS A N 1
ATOM 1673 C CA . LYS A 1 203 ? -5.371 -7.471 26.714 1.00 55.41 203 LYS A CA 1
ATOM 1674 C C . LYS A 1 203 ? -5.873 -8.101 28.021 1.00 55.41 203 LYS A C 1
ATOM 1676 O O . LYS A 1 203 ? -6.928 -8.730 28.001 1.00 55.41 203 LYS A O 1
ATOM 1681 N N . CYS A 1 204 ? -5.130 -7.991 29.124 1.00 44.00 204 CYS A N 1
ATOM 1682 C CA . CYS A 1 204 ? -5.288 -8.896 30.271 1.00 44.00 204 CYS A CA 1
ATOM 1683 C C . CYS A 1 204 ? -6.079 -8.379 31.488 1.00 44.00 204 CYS A C 1
ATOM 1685 O O . CYS A 1 204 ? -6.135 -9.117 32.470 1.00 44.00 204 CYS A O 1
ATOM 1687 N N . THR A 1 205 ? -6.679 -7.183 31.508 1.00 48.31 205 THR A N 1
ATOM 1688 C CA . THR A 1 205 ? -7.243 -6.658 32.773 1.00 48.31 205 THR A CA 1
ATOM 1689 C C . THR A 1 205 ? -8.592 -5.937 32.643 1.00 48.31 205 THR A C 1
ATOM 1691 O O . THR A 1 205 ? -8.781 -5.065 31.801 1.00 48.31 205 THR A O 1
ATOM 1694 N N . GLU A 1 206 ? -9.541 -6.306 33.519 1.00 47.09 206 GLU A N 1
ATOM 1695 C CA . GLU A 1 206 ? -10.901 -5.731 33.632 1.00 47.09 206 GLU A CA 1
ATOM 1696 C C . GLU A 1 206 ? -10.908 -4.273 34.132 1.00 47.09 206 GLU A C 1
ATOM 1698 O O . GLU A 1 206 ? -11.867 -3.537 33.922 1.00 47.09 206 GLU A O 1
ATOM 1703 N N . THR A 1 207 ? -9.809 -3.837 34.745 1.00 44.06 207 THR A N 1
ATOM 1704 C CA . THR A 1 207 ? -9.549 -2.457 35.172 1.00 44.06 207 THR A CA 1
ATOM 1705 C C . THR A 1 207 ? -8.040 -2.321 35.320 1.00 44.06 207 THR A C 1
ATOM 1707 O O . THR A 1 207 ? -7.461 -2.969 36.193 1.00 44.06 207 THR A O 1
ATOM 1710 N N . PHE A 1 208 ? -7.382 -1.505 34.495 1.00 50.62 208 PHE A N 1
ATOM 1711 C CA . PHE A 1 208 ? -6.018 -1.070 34.789 1.00 50.62 208 PHE A CA 1
ATOM 1712 C C . PHE A 1 208 ? -6.023 0.427 35.040 1.00 50.62 208 PHE A C 1
ATOM 1714 O O . PHE A 1 208 ? -6.348 1.234 34.174 1.00 50.62 208 PHE A O 1
ATOM 1721 N N . ALA A 1 209 ? -5.712 0.772 36.287 1.00 41.09 209 ALA A N 1
ATOM 1722 C CA . ALA A 1 209 ? -5.639 2.136 36.753 1.00 41.09 209 ALA A CA 1
ATOM 1723 C C . ALA A 1 209 ? -4.638 2.931 35.908 1.00 41.09 209 ALA A C 1
ATOM 1725 O O . ALA A 1 209 ? -3.515 2.485 35.685 1.00 41.09 209 ALA A O 1
ATOM 1726 N N . ALA A 1 210 ? -5.105 4.101 35.483 1.00 43.50 210 ALA A N 1
ATOM 1727 C CA . ALA A 1 210 ? -4.476 5.361 35.086 1.00 43.50 210 ALA A CA 1
ATOM 1728 C C . ALA A 1 210 ? -2.935 5.580 35.108 1.00 43.50 210 ALA A C 1
ATOM 1730 O O . ALA A 1 210 ? -2.483 6.594 34.584 1.00 43.50 210 ALA A O 1
ATOM 1731 N N . SER A 1 211 ? -2.111 4.718 35.706 1.00 48.88 211 SER A N 1
ATOM 1732 C CA . SER A 1 211 ? -0.728 5.007 36.104 1.00 48.88 211 SER A CA 1
ATOM 1733 C C . SER A 1 211 ? 0.372 4.218 35.381 1.00 48.88 211 SER A C 1
ATOM 1735 O O . SER A 1 211 ? 1.540 4.504 35.614 1.00 48.88 211 SER A O 1
ATOM 1737 N N . THR A 1 212 ? 0.063 3.223 34.537 1.00 58.25 212 THR A N 1
ATOM 1738 C CA . THR A 1 212 ? 1.121 2.338 33.981 1.00 58.25 212 THR A CA 1
ATOM 1739 C C . THR A 1 212 ? 1.682 2.782 32.625 1.00 58.25 212 THR A C 1
ATOM 1741 O O . THR A 1 212 ? 2.862 2.553 32.361 1.00 58.25 212 THR A O 1
ATOM 1744 N N . LEU A 1 213 ? 0.857 3.401 31.772 1.00 65.44 213 LEU A N 1
ATOM 1745 C CA . LEU A 1 213 ? 1.259 3.897 30.442 1.00 65.44 213 LEU A CA 1
ATOM 1746 C C . LEU A 1 213 ? 1.371 5.430 30.379 1.00 65.44 213 LEU A C 1
ATOM 1748 O O . LEU A 1 213 ? 1.941 5.961 29.427 1.00 65.44 213 LEU A O 1
ATOM 1752 N N . SER A 1 214 ? 0.849 6.126 31.389 1.00 65.56 214 SER A N 1
ATOM 1753 C CA . SER A 1 214 ? 1.042 7.565 31.572 1.00 65.56 214 SER A CA 1
ATOM 1754 C C . SER A 1 214 ? 2.516 7.882 31.857 1.00 65.56 214 SER A C 1
ATOM 1756 O O . SER A 1 214 ? 3.253 7.036 32.373 1.00 65.56 214 SER A O 1
ATOM 1758 N N . ASP A 1 215 ? 2.945 9.094 31.514 1.00 62.78 215 ASP A N 1
ATOM 1759 C CA . ASP A 1 215 ? 4.310 9.591 31.725 1.00 62.78 215 ASP A CA 1
ATOM 1760 C C . ASP A 1 215 ? 5.390 8.784 30.966 1.00 62.78 215 ASP A C 1
ATOM 1762 O O . ASP A 1 215 ? 6.527 8.649 31.427 1.00 62.78 215 ASP A O 1
ATOM 1766 N N . GLN A 1 216 ? 5.040 8.205 29.807 1.00 68.19 216 GLN A N 1
ATOM 1767 C CA . GLN A 1 216 ? 5.951 7.452 28.930 1.00 68.19 216 GLN A CA 1
ATOM 1768 C C . GLN A 1 216 ? 6.014 8.079 27.541 1.00 68.19 216 GLN A C 1
ATOM 1770 O O . GLN A 1 216 ? 4.979 8.221 26.912 1.00 68.19 216 GLN A O 1
ATOM 1775 N N . ALA A 1 217 ? 7.203 8.362 27.007 1.00 64.69 217 ALA A N 1
ATOM 1776 C CA . ALA A 1 217 ? 7.326 8.804 25.617 1.00 64.69 217 ALA A CA 1
ATOM 1777 C C . ALA A 1 217 ? 7.091 7.624 24.657 1.00 64.69 217 ALA A C 1
ATOM 1779 O O . ALA A 1 217 ? 7.933 6.724 24.570 1.00 64.69 217 ALA A O 1
ATOM 1780 N N . PHE A 1 218 ? 5.960 7.621 23.949 1.00 66.12 218 PHE A N 1
ATOM 1781 C CA . PHE A 1 218 ? 5.656 6.612 22.933 1.00 66.12 218 PHE A CA 1
ATOM 1782 C C . PHE A 1 218 ? 6.092 7.068 21.543 1.00 66.12 218 PHE A C 1
ATOM 1784 O O . PHE A 1 218 ? 5.764 8.163 21.094 1.00 66.12 218 PHE A O 1
ATOM 1791 N N . LEU A 1 219 ? 6.776 6.187 20.814 1.00 65.38 219 LEU A N 1
ATOM 1792 C CA . LEU A 1 219 ? 6.988 6.371 19.382 1.00 65.38 219 LEU A CA 1
ATOM 1793 C C . LEU A 1 219 ? 5.709 6.001 18.613 1.00 65.38 219 LEU A C 1
ATOM 1795 O O . LEU A 1 219 ? 4.862 5.245 19.096 1.00 65.38 219 LEU A O 1
ATOM 1799 N N . ASP A 1 220 ? 5.600 6.442 17.358 1.00 61.16 220 ASP A N 1
ATOM 1800 C CA . ASP A 1 220 ? 4.469 6.085 16.482 1.00 61.16 220 ASP A CA 1
ATOM 1801 C C . ASP A 1 220 ? 4.260 4.561 16.367 1.00 61.16 220 ASP A C 1
ATOM 1803 O O . ASP A 1 220 ? 3.130 4.081 16.258 1.00 61.16 220 ASP A O 1
ATOM 1807 N N . GLU A 1 221 ? 5.343 3.774 16.421 1.00 60.34 221 GLU A N 1
ATOM 1808 C CA . GLU A 1 221 ? 5.267 2.309 16.384 1.00 60.34 221 GLU A CA 1
ATOM 1809 C C . GLU A 1 221 ? 4.633 1.708 17.649 1.00 60.34 221 GLU A C 1
ATOM 1811 O O . GLU A 1 221 ? 3.967 0.673 17.548 1.00 60.34 221 GLU A O 1
ATOM 1816 N N . ASP A 1 222 ? 4.797 2.354 18.806 1.00 67.12 222 ASP A N 1
ATOM 1817 C CA . ASP A 1 222 ? 4.192 1.941 20.077 1.00 67.12 222 ASP A CA 1
ATOM 1818 C C . ASP A 1 222 ? 2.699 2.283 20.082 1.00 67.12 222 ASP A C 1
ATOM 1820 O O . ASP A 1 222 ? 1.859 1.461 20.450 1.00 67.12 222 ASP A O 1
ATOM 1824 N N . MET A 1 223 ? 2.342 3.455 19.554 1.00 71.25 223 MET A N 1
ATOM 1825 C CA . MET A 1 223 ? 0.948 3.876 19.393 1.00 71.25 223 MET A CA 1
ATOM 1826 C C . MET A 1 223 ? 0.177 2.999 18.398 1.00 71.25 223 MET A C 1
ATOM 1828 O O . MET A 1 223 ? -1.002 2.707 18.609 1.00 71.25 223 MET A O 1
ATOM 1832 N N . ALA A 1 224 ? 0.843 2.487 17.359 1.00 63.28 224 ALA A N 1
ATOM 1833 C CA . ALA A 1 224 ? 0.271 1.473 16.474 1.00 63.28 224 ALA A CA 1
ATOM 1834 C C . ALA A 1 224 ? 0.001 0.141 17.204 1.00 63.28 224 ALA A C 1
ATOM 1836 O O . ALA A 1 224 ? -0.990 -0.539 16.919 1.00 63.28 224 ALA A O 1
ATOM 1837 N N . VAL A 1 225 ? 0.849 -0.235 18.168 1.00 67.12 225 VAL A N 1
ATOM 1838 C CA . VAL A 1 225 ? 0.635 -1.423 19.012 1.00 67.12 225 VAL A CA 1
ATOM 1839 C C . VAL A 1 225 ? -0.535 -1.209 19.964 1.00 67.12 225 VAL A C 1
ATOM 1841 O O . VAL A 1 225 ? -1.414 -2.067 20.033 1.00 67.12 225 VAL A O 1
ATOM 1844 N N . ILE A 1 226 ? -0.598 -0.054 20.629 1.00 72.69 226 ILE A N 1
ATOM 1845 C CA . ILE A 1 226 ? -1.704 0.312 21.524 1.00 72.69 226 ILE A CA 1
ATOM 1846 C C . ILE A 1 226 ? -3.032 0.312 20.759 1.00 72.69 226 ILE A C 1
ATOM 1848 O O . ILE A 1 226 ? -3.996 -0.319 21.190 1.00 72.69 226 ILE A O 1
ATOM 1852 N N . SER A 1 227 ? -3.062 0.930 19.577 1.00 72.31 227 SER A N 1
ATOM 1853 C CA . SER A 1 227 ? -4.208 0.898 18.664 1.00 72.31 227 SER A CA 1
ATOM 1854 C C . SER A 1 227 ? -4.638 -0.530 18.323 1.00 72.31 227 SER A C 1
ATOM 1856 O O . SER A 1 227 ? -5.803 -0.898 18.483 1.00 72.31 227 SER A O 1
ATOM 1858 N N . THR A 1 228 ? -3.687 -1.379 17.928 1.00 65.00 228 THR A N 1
ATOM 1859 C CA . THR A 1 228 ? -3.965 -2.779 17.586 1.00 65.00 228 THR A CA 1
ATOM 1860 C C . THR A 1 228 ? -4.530 -3.543 18.784 1.00 65.00 228 THR A C 1
ATOM 1862 O O . THR A 1 228 ? -5.480 -4.316 18.634 1.00 65.00 228 THR A O 1
ATOM 1865 N N . ALA A 1 229 ? -3.984 -3.318 19.977 1.00 69.12 229 ALA A N 1
ATOM 1866 C CA . ALA A 1 229 ? -4.459 -3.951 21.193 1.00 69.12 229 ALA A CA 1
ATOM 1867 C C . ALA A 1 229 ? -5.873 -3.475 21.568 1.00 69.12 229 ALA A C 1
ATOM 1869 O O . ALA A 1 229 ? -6.713 -4.305 21.912 1.00 69.12 229 ALA A O 1
ATOM 1870 N N . LEU A 1 230 ? -6.190 -2.189 21.375 1.00 72.69 230 LEU A N 1
ATOM 1871 C CA . LEU A 1 230 ? -7.548 -1.661 21.521 1.00 72.69 230 LEU A CA 1
ATOM 1872 C C . LEU A 1 230 ? -8.539 -2.322 20.556 1.00 72.69 230 LEU A C 1
ATOM 1874 O O . LEU A 1 230 ? -9.628 -2.682 20.986 1.00 72.69 230 LEU A O 1
ATOM 1878 N N . THR A 1 231 ? -8.174 -2.611 19.299 1.00 66.62 231 THR A N 1
ATOM 1879 C CA . THR A 1 231 ? -9.098 -3.322 18.377 1.00 66.62 231 THR A CA 1
ATOM 1880 C C . THR A 1 231 ? -9.498 -4.726 18.844 1.00 66.62 231 THR A C 1
ATOM 1882 O O . THR A 1 231 ? -10.442 -5.317 18.323 1.00 66.62 231 THR A O 1
ATOM 1885 N N . ARG A 1 232 ? -8.738 -5.304 19.779 1.00 57.53 232 ARG A N 1
ATOM 1886 C CA . ARG A 1 232 ? -8.929 -6.654 20.330 1.00 57.53 232 ARG A CA 1
ATOM 1887 C C . ARG A 1 232 ? -9.327 -6.642 21.797 1.00 57.53 232 ARG A C 1
ATOM 1889 O O . ARG A 1 232 ? -9.533 -7.710 22.371 1.00 57.53 232 ARG A O 1
ATOM 1896 N N . ASN A 1 233 ? -9.389 -5.463 22.396 1.00 67.00 233 ASN A N 1
ATOM 1897 C CA . ASN A 1 233 ? -9.758 -5.311 23.779 1.00 67.00 233 ASN A CA 1
ATOM 1898 C C . ASN A 1 233 ? -11.231 -5.715 23.945 1.00 67.00 233 ASN A C 1
ATOM 1900 O O . ASN A 1 233 ? -12.099 -5.232 23.222 1.00 67.00 233 ASN A O 1
ATOM 1904 N N . GLN A 1 234 ? -11.472 -6.646 24.866 1.00 66.94 234 GLN A N 1
ATOM 1905 C CA . GLN A 1 234 ? -12.804 -7.124 25.241 1.00 66.94 234 GLN A CA 1
ATOM 1906 C C . GLN A 1 234 ? -13.111 -6.897 26.731 1.00 66.94 234 GLN A C 1
ATOM 1908 O O . GLN A 1 234 ? -14.216 -7.198 27.171 1.00 66.94 234 GLN A O 1
ATOM 1913 N N . ALA A 1 235 ? -12.146 -6.391 27.505 1.00 67.62 235 ALA A N 1
ATOM 1914 C CA . ALA A 1 235 ? -12.210 -6.363 28.968 1.00 67.62 235 ALA A CA 1
ATOM 1915 C C . ALA A 1 235 ? -11.887 -4.984 29.560 1.00 67.62 235 ALA A C 1
ATOM 1917 O O . ALA A 1 235 ? -12.568 -4.536 30.478 1.00 67.62 235 ALA A O 1
ATOM 1918 N N . CYS A 1 236 ? -10.878 -4.295 29.028 1.00 71.44 236 CYS A N 1
ATOM 1919 C CA . CYS A 1 236 ? -10.434 -3.008 29.535 1.00 71.44 236 CYS A CA 1
ATOM 1920 C C . CYS A 1 236 ? -11.443 -1.904 29.175 1.00 71.44 236 CYS A C 1
ATOM 1922 O O . CYS A 1 236 ? -11.762 -1.680 28.003 1.00 71.44 236 CYS A O 1
ATOM 1924 N N . LYS A 1 237 ? -11.944 -1.220 30.205 1.00 76.38 237 LYS A N 1
ATOM 1925 C CA . LYS A 1 237 ? -12.904 -0.113 30.096 1.00 76.38 237 LYS A CA 1
ATOM 1926 C C . LYS A 1 237 ? -12.250 1.260 30.182 1.00 76.38 237 LYS A C 1
ATOM 1928 O O . LYS A 1 237 ? -12.800 2.213 29.640 1.00 76.38 237 LYS A O 1
ATOM 1933 N N . ASP A 1 238 ? -11.071 1.344 30.792 1.00 75.44 238 ASP A N 1
ATOM 1934 C CA . ASP A 1 238 ? -10.383 2.599 31.075 1.00 75.44 238 ASP A CA 1
ATOM 1935 C C . ASP A 1 238 ? -8.929 2.540 30.587 1.00 75.44 238 ASP A C 1
ATOM 1937 O O . ASP A 1 238 ? -8.161 1.679 31.011 1.00 75.44 238 ASP A O 1
ATOM 1941 N N . LEU A 1 239 ? -8.535 3.474 29.719 1.00 78.81 239 LEU A N 1
ATOM 1942 C CA . LEU A 1 239 ? -7.161 3.627 29.235 1.00 78.81 239 LEU A CA 1
ATOM 1943 C C . LEU A 1 239 ? -6.665 5.038 29.547 1.00 78.81 239 LEU A C 1
ATOM 1945 O O . LEU A 1 239 ? -7.325 6.016 29.205 1.00 78.81 239 LEU A O 1
ATOM 1949 N N . ALA A 1 240 ? -5.482 5.151 30.147 1.00 80.38 240 ALA A N 1
ATOM 1950 C CA . ALA A 1 240 ? -4.810 6.431 30.336 1.00 80.38 240 ALA A CA 1
ATOM 1951 C C . ALA A 1 240 ? -3.443 6.434 29.660 1.00 80.38 240 ALA A C 1
ATOM 1953 O O . ALA A 1 240 ? -2.628 5.539 29.883 1.00 80.38 240 ALA A O 1
ATOM 1954 N N . LEU A 1 241 ? -3.222 7.463 28.852 1.00 77.44 241 LEU A N 1
ATOM 1955 C CA . LEU A 1 241 ? -1.977 7.784 28.163 1.00 77.44 241 LEU A CA 1
ATOM 1956 C C . LEU A 1 241 ? -1.615 9.239 28.479 1.00 77.44 241 LEU A C 1
ATOM 1958 O O . LEU A 1 241 ? -1.311 10.015 27.580 1.00 77.44 241 LEU A O 1
ATOM 1962 N N . ARG A 1 242 ? -1.773 9.659 29.738 1.00 77.69 242 ARG A N 1
ATOM 1963 C CA . ARG A 1 242 ? -1.543 11.049 30.139 1.00 77.69 242 ARG A CA 1
ATOM 1964 C C . ARG A 1 242 ? -0.054 11.370 30.054 1.00 77.69 242 ARG A C 1
ATOM 1966 O O . ARG A 1 242 ? 0.745 10.580 30.545 1.00 77.69 242 ARG A O 1
ATOM 1973 N N . ASN A 1 243 ? 0.300 12.542 29.523 1.00 74.75 243 ASN A N 1
ATOM 1974 C CA . ASN A 1 243 ? 1.694 13.001 29.448 1.00 74.75 243 ASN A CA 1
ATOM 1975 C C . ASN A 1 243 ? 2.623 11.959 28.786 1.00 74.75 243 ASN A C 1
ATOM 1977 O O . ASN A 1 243 ? 3.723 11.677 29.258 1.00 74.75 243 ASN A O 1
ATOM 1981 N N . SER A 1 244 ? 2.149 11.340 27.705 1.00 68.88 244 SER A N 1
ATOM 1982 C CA . SER A 1 244 ? 2.827 10.223 27.042 1.00 68.88 244 SER A CA 1
ATOM 1983 C C . SER A 1 244 ? 3.456 10.591 25.687 1.00 68.88 244 SER A C 1
ATOM 1985 O O . SER A 1 244 ? 3.724 9.717 24.861 1.00 68.88 244 SER A O 1
ATOM 1987 N N . ASP A 1 245 ? 3.661 11.891 25.444 1.00 64.94 245 ASP A N 1
ATOM 1988 C CA . ASP A 1 245 ? 4.245 12.467 24.220 1.00 64.94 245 ASP A CA 1
ATOM 1989 C C . ASP A 1 245 ? 3.725 11.806 22.930 1.00 64.94 245 ASP A C 1
ATOM 1991 O O . ASP A 1 245 ? 4.474 11.419 22.032 1.00 64.94 245 ASP A O 1
ATOM 1995 N N . THR A 1 246 ? 2.407 11.593 22.861 1.00 62.66 246 THR A N 1
ATOM 1996 C CA . THR A 1 246 ? 1.789 10.946 21.706 1.00 62.66 246 THR A CA 1
ATOM 1997 C C . THR A 1 246 ? 1.820 11.912 20.528 1.00 62.66 246 THR A C 1
ATOM 1999 O O . THR A 1 246 ? 0.963 12.793 20.435 1.00 62.66 246 THR A O 1
ATOM 2002 N N . ALA A 1 247 ? 2.791 11.755 19.629 1.00 64.38 247 ALA A N 1
ATOM 2003 C CA . ALA A 1 247 ? 2.854 12.540 18.401 1.00 64.38 247 ALA A CA 1
ATOM 2004 C C . ALA A 1 247 ? 1.511 12.481 17.627 1.00 64.38 247 ALA A C 1
ATOM 2006 O O . ALA A 1 247 ? 0.776 11.489 17.737 1.00 64.38 247 ALA A O 1
ATOM 2007 N N . PRO A 1 248 ? 1.180 13.484 16.791 1.00 59.06 248 PRO A N 1
ATOM 2008 C CA . PRO A 1 248 ? -0.100 13.543 16.066 1.00 59.06 248 PRO A CA 1
ATOM 2009 C C . PRO A 1 248 ? -0.406 12.285 15.230 1.00 59.06 248 PRO A C 1
ATOM 2011 O O . PRO A 1 248 ? -1.554 11.841 15.108 1.00 59.06 248 PRO A O 1
ATOM 2014 N N . ILE A 1 249 ? 0.642 11.656 14.689 1.00 60.53 249 ILE A N 1
ATOM 2015 C CA . ILE A 1 249 ? 0.564 10.389 13.947 1.00 60.53 249 ILE A CA 1
ATOM 2016 C C . ILE A 1 249 ? 0.180 9.237 14.890 1.00 60.53 249 ILE A C 1
ATOM 2018 O O . ILE A 1 249 ? -0.726 8.459 14.581 1.00 60.53 249 ILE A O 1
ATOM 2022 N N . GLY A 1 250 ? 0.795 9.160 16.069 1.00 67.19 250 GLY A N 1
ATOM 2023 C CA . GLY A 1 250 ? 0.427 8.234 17.138 1.00 67.19 250 GLY A CA 1
ATOM 2024 C C . GLY A 1 250 ? -1.043 8.335 17.567 1.00 67.19 250 GLY A C 1
ATOM 2025 O O . GLY A 1 250 ? -1.728 7.320 17.702 1.00 67.19 250 GLY A O 1
ATOM 2026 N N . VAL A 1 251 ? -1.575 9.551 17.703 1.00 72.69 251 VAL A N 1
ATOM 2027 C CA . VAL A 1 251 ? -2.996 9.795 18.035 1.00 72.69 251 VAL A CA 1
ATOM 2028 C C . VAL A 1 251 ? -3.923 9.346 16.903 1.00 72.69 251 VAL A C 1
ATOM 2030 O O . VAL A 1 251 ? -5.013 8.820 17.146 1.00 72.69 251 VAL A O 1
ATOM 2033 N N . THR A 1 252 ? -3.480 9.487 15.654 1.00 69.19 252 THR A N 1
ATOM 2034 C CA . THR A 1 252 ? -4.207 8.977 14.485 1.00 69.19 252 THR A CA 1
ATOM 2035 C C . THR A 1 252 ? -4.304 7.452 14.523 1.00 69.19 252 THR A C 1
ATOM 2037 O O . THR A 1 252 ? -5.384 6.899 14.312 1.00 69.19 252 THR A O 1
ATOM 2040 N N . PHE A 1 253 ? -3.222 6.752 14.884 1.00 69.62 253 PHE A N 1
ATOM 2041 C CA . PHE A 1 253 ? -3.286 5.308 15.115 1.00 69.62 253 PHE A CA 1
ATOM 2042 C C . PHE A 1 253 ? -4.263 4.957 16.233 1.00 69.62 253 PHE A C 1
ATOM 2044 O O . PHE A 1 253 ? -5.109 4.084 16.042 1.00 69.62 253 PHE A O 1
ATOM 2051 N N . LEU A 1 254 ? -4.189 5.641 17.376 1.00 77.50 254 LEU A N 1
ATOM 2052 C CA . LEU A 1 254 ? -5.101 5.414 18.497 1.00 77.50 254 LEU A CA 1
ATOM 2053 C C . LEU A 1 254 ? -6.569 5.559 18.073 1.00 77.50 254 LEU A C 1
ATOM 2055 O O . LEU A 1 254 ? -7.388 4.696 18.382 1.00 77.50 254 LEU A O 1
ATOM 2059 N N . SER A 1 255 ? -6.869 6.598 17.294 1.00 78.19 255 SER A N 1
ATOM 2060 C CA . SER A 1 255 ? -8.194 6.882 16.733 1.00 78.19 255 SER A CA 1
ATOM 2061 C C . SER A 1 255 ? -8.716 5.729 15.864 1.00 78.19 255 SER A C 1
ATOM 2063 O O . SER A 1 255 ? -9.865 5.321 15.998 1.00 78.19 255 SER A O 1
ATOM 2065 N N . LEU A 1 256 ? -7.865 5.107 15.041 1.00 72.19 256 LEU A N 1
ATOM 2066 C CA . LEU A 1 256 ? -8.251 3.921 14.262 1.00 72.19 256 LEU A CA 1
ATOM 2067 C C . LEU A 1 256 ? -8.608 2.719 15.147 1.00 72.19 256 LEU A C 1
ATOM 2069 O O . LEU A 1 256 ? -9.542 1.980 14.840 1.00 72.19 256 LEU A O 1
ATOM 2073 N N . GLY A 1 257 ? -7.876 2.533 16.248 1.00 74.62 257 GLY A N 1
ATOM 2074 C CA . GLY A 1 257 ? -8.138 1.467 17.213 1.00 74.62 257 GLY A CA 1
ATOM 2075 C C . GLY A 1 257 ? -9.460 1.679 17.946 1.00 74.62 257 GLY A C 1
ATOM 2076 O O . GLY A 1 257 ? -10.259 0.752 18.082 1.00 74.62 257 GLY A O 1
ATOM 2077 N N . LEU A 1 258 ? -9.708 2.923 18.359 1.00 79.19 258 LEU A N 1
ATOM 2078 C CA . LEU A 1 258 ? -10.948 3.359 18.993 1.00 79.19 258 LEU A CA 1
ATOM 2079 C C . LEU A 1 258 ? -12.146 3.231 18.049 1.00 79.19 258 LEU A C 1
ATOM 2081 O O . LEU A 1 258 ? -13.186 2.769 18.489 1.00 79.19 258 LEU A O 1
ATOM 2085 N N . ALA A 1 259 ? -12.015 3.545 16.758 1.00 77.31 259 ALA A N 1
ATOM 2086 C CA . ALA A 1 259 ? -13.129 3.503 15.802 1.00 77.31 259 ALA A CA 1
ATOM 2087 C C . ALA A 1 259 ? -13.841 2.138 15.727 1.00 77.31 259 ALA A C 1
ATOM 2089 O O . ALA A 1 259 ? -15.023 2.072 15.401 1.00 77.31 259 ALA A O 1
ATOM 2090 N N . VAL A 1 260 ? -13.132 1.049 16.034 1.00 74.00 260 VAL A N 1
ATOM 2091 C CA . VAL A 1 260 ? -13.678 -0.317 16.017 1.00 74.00 260 VAL A CA 1
ATOM 2092 C C . VAL A 1 260 ? -13.742 -0.968 17.400 1.00 74.00 260 VAL A C 1
ATOM 2094 O O . VAL A 1 260 ? -14.249 -2.083 17.520 1.00 74.00 260 VAL A O 1
ATOM 2097 N N . ASN A 1 261 ? -13.223 -0.311 18.441 1.00 74.81 261 ASN A N 1
ATOM 2098 C CA . ASN A 1 261 ? -13.309 -0.814 19.804 1.00 74.81 261 ASN A CA 1
ATOM 2099 C C . ASN A 1 261 ? -14.709 -0.553 20.375 1.00 74.81 261 ASN A C 1
ATOM 2101 O O . ASN A 1 261 ? -15.210 0.565 20.311 1.00 74.81 261 ASN A O 1
ATOM 2105 N N . CYS A 1 262 ? -15.316 -1.588 20.954 1.00 75.94 262 CYS A N 1
ATOM 2106 C CA . CYS A 1 262 ? -16.663 -1.531 21.519 1.00 75.94 262 CYS A CA 1
ATOM 2107 C C . CYS A 1 262 ? -16.713 -1.762 23.041 1.00 75.94 262 CYS A C 1
ATOM 2109 O O . CYS A 1 262 ? -17.772 -2.082 23.579 1.00 75.94 262 CYS A O 1
ATOM 2111 N N . THR A 1 263 ? -15.578 -1.657 23.738 1.00 77.12 263 THR A N 1
ATOM 2112 C CA . THR A 1 263 ? -15.471 -2.003 25.168 1.00 77.12 263 THR A CA 1
ATOM 2113 C C . THR A 1 263 ? -14.922 -0.886 26.039 1.00 77.12 263 THR A C 1
ATOM 2115 O O . THR A 1 263 ? -15.276 -0.808 27.213 1.00 77.12 263 THR A O 1
ATOM 2118 N N . LEU A 1 264 ? -14.055 -0.040 25.489 1.00 79.69 264 LEU A N 1
ATOM 2119 C CA . LEU A 1 264 ? -13.445 1.073 26.190 1.00 79.69 264 LEU A CA 1
ATOM 2120 C C . LEU A 1 264 ? -14.492 2.169 26.392 1.00 79.69 264 LEU A C 1
ATOM 2122 O O . LEU A 1 264 ? -15.051 2.689 25.429 1.00 79.69 264 LEU A O 1
ATOM 2126 N N . THR A 1 265 ? -14.735 2.528 27.647 1.00 83.31 265 THR A N 1
ATOM 2127 C CA . THR A 1 265 ? -15.689 3.566 28.050 1.00 83.31 265 THR A CA 1
ATOM 2128 C C . THR A 1 265 ? -14.999 4.852 28.495 1.00 83.31 265 THR A C 1
ATOM 2130 O O . THR A 1 265 ? -15.603 5.917 28.397 1.00 83.31 265 THR A O 1
ATOM 2133 N N . SER A 1 266 ? -13.741 4.785 28.948 1.00 82.69 266 SER A N 1
ATOM 2134 C CA . SER A 1 266 ? -12.946 5.946 29.352 1.00 82.69 266 SER A CA 1
ATOM 2135 C C . SER A 1 266 ? -11.577 5.985 28.682 1.00 82.69 266 SER A C 1
ATOM 2137 O O . SER A 1 266 ? -10.827 5.009 28.707 1.00 82.69 266 SER A O 1
ATOM 2139 N N . LEU A 1 267 ? -11.208 7.159 28.171 1.00 85.00 267 LEU A N 1
ATOM 2140 C CA . LEU A 1 267 ? -9.879 7.451 27.644 1.00 85.00 267 LEU A CA 1
ATOM 2141 C C . LEU A 1 267 ? -9.333 8.742 28.262 1.00 85.00 267 LEU A C 1
ATOM 2143 O O . LEU A 1 267 ? -10.023 9.759 28.310 1.00 85.00 267 LEU A O 1
ATOM 2147 N N . ASP A 1 268 ? -8.086 8.710 28.716 1.00 84.56 268 ASP A N 1
ATOM 2148 C CA . ASP A 1 268 ? -7.370 9.883 29.211 1.00 84.56 268 ASP A CA 1
ATOM 2149 C C . ASP A 1 268 ? -6.161 10.183 28.321 1.00 84.56 268 ASP A C 1
ATOM 2151 O O . ASP A 1 268 ? -5.200 9.416 28.293 1.00 84.56 268 ASP A O 1
ATOM 2155 N N . LEU A 1 269 ? -6.236 11.296 27.588 1.00 83.25 269 LEU A N 1
ATOM 2156 C CA . LEU A 1 269 ? -5.154 11.847 26.767 1.00 83.25 269 LEU A CA 1
ATOM 2157 C C . LEU A 1 269 ? -4.661 13.186 27.319 1.00 83.25 269 LEU A C 1
ATOM 2159 O O . LEU A 1 269 ? -4.030 13.946 26.585 1.00 83.25 269 LEU A O 1
ATOM 2163 N N . SER A 1 270 ? -4.957 13.495 28.583 1.00 82.12 270 SER A N 1
ATOM 2164 C CA . SER A 1 270 ? -4.559 14.758 29.204 1.00 82.12 270 SER A CA 1
ATOM 2165 C C . SER A 1 270 ? -3.047 14.975 29.101 1.00 82.12 270 SER A C 1
ATOM 2167 O O . SER A 1 270 ? -2.269 14.023 29.080 1.00 82.12 270 SER A O 1
ATOM 2169 N N . GLU A 1 271 ? -2.618 16.233 29.059 1.00 77.81 271 GLU A N 1
ATOM 2170 C CA . GLU A 1 271 ? -1.193 16.608 29.051 1.00 77.81 271 GLU A CA 1
ATOM 2171 C C . GLU A 1 271 ? -0.387 16.060 27.853 1.00 77.81 271 GLU A C 1
ATOM 2173 O O . GLU A 1 271 ? 0.835 15.996 27.911 1.00 77.81 271 GLU A O 1
ATOM 2178 N N . ASN A 1 272 ? -1.048 15.710 26.742 1.00 78.31 272 ASN A N 1
ATOM 2179 C CA . ASN A 1 272 ? -0.389 15.411 25.464 1.00 78.31 272 ASN A CA 1
ATOM 2180 C C . ASN A 1 272 ? -0.439 16.594 24.487 1.00 78.31 272 ASN A C 1
ATOM 2182 O O . ASN A 1 272 ? -1.310 17.466 24.564 1.00 78.31 272 ASN A O 1
ATOM 2186 N N . SER A 1 273 ? 0.469 16.587 23.510 1.00 78.38 273 SER A N 1
ATOM 2187 C CA . SER A 1 273 ? 0.426 17.490 22.357 1.00 78.38 273 SER A CA 1
ATOM 2188 C C . SER A 1 273 ? -0.270 16.802 21.186 1.00 78.38 273 SER A C 1
ATOM 2190 O O . SER A 1 273 ? 0.360 16.089 20.414 1.00 78.38 273 SER A O 1
ATOM 2192 N N . LEU A 1 274 ? -1.588 16.981 21.076 1.00 72.19 274 LEU A N 1
ATOM 2193 C CA . LEU A 1 274 ? -2.386 16.319 20.037 1.00 72.19 274 LEU A CA 1
ATOM 2194 C C . LEU A 1 274 ? -2.337 17.070 18.699 1.00 72.19 274 LEU A C 1
ATOM 2196 O O . LEU A 1 274 ? -2.547 16.454 17.654 1.00 72.19 274 LEU A O 1
ATOM 2200 N N . GLU A 1 275 ? -2.070 18.382 18.747 1.00 73.19 275 GLU A N 1
ATOM 2201 C CA . GLU A 1 275 ? -2.194 19.310 17.614 1.00 73.19 275 GLU A CA 1
ATOM 2202 C C . GLU A 1 275 ? -3.607 19.300 16.986 1.00 73.19 275 GLU A C 1
ATOM 2204 O O . GLU A 1 275 ? -4.466 18.476 17.316 1.00 73.19 275 GLU A O 1
ATOM 2209 N N . ALA A 1 276 ? -3.883 20.228 16.067 1.00 67.12 276 ALA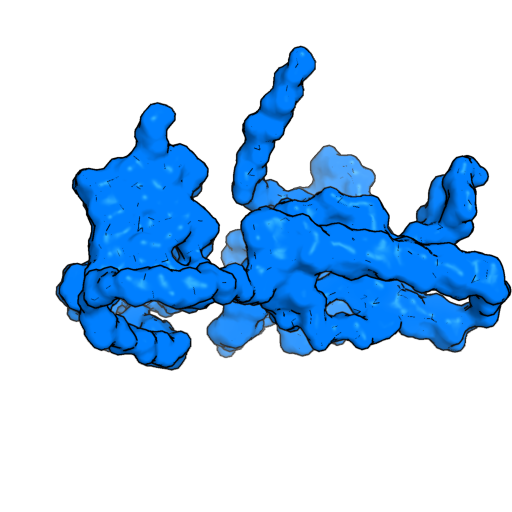 A N 1
ATOM 2210 C CA . ALA A 1 276 ? -5.209 20.353 15.455 1.00 67.12 276 ALA A CA 1
ATOM 2211 C C . ALA A 1 276 ? -5.654 19.055 14.748 1.00 67.12 276 ALA A C 1
ATOM 2213 O O . ALA A 1 276 ? -6.818 18.656 14.827 1.00 67.12 276 ALA A O 1
ATOM 2214 N N . VAL A 1 277 ? -4.708 18.357 14.106 1.00 66.69 277 VAL A N 1
ATOM 2215 C CA . VAL A 1 277 ? -4.960 17.104 13.375 1.00 66.69 277 VAL A CA 1
ATOM 2216 C C . VAL A 1 277 ? -5.360 15.967 14.318 1.00 66.69 277 VAL A C 1
ATOM 2218 O O . VAL A 1 277 ? -6.334 15.259 14.049 1.00 66.69 277 VAL A O 1
ATOM 2221 N N . GLY A 1 278 ? -4.655 15.792 15.441 1.00 71.69 278 GLY A N 1
ATOM 2222 C CA . GLY A 1 278 ? -4.978 14.748 16.414 1.00 71.69 278 GLY A CA 1
ATOM 2223 C C . GLY A 1 278 ? -6.328 14.990 17.086 1.00 71.69 278 GLY A C 1
ATOM 2224 O O . GLY A 1 278 ? -7.119 14.054 17.216 1.00 71.69 278 GLY A O 1
ATOM 2225 N N . VAL A 1 279 ? -6.640 16.245 17.433 1.00 74.44 279 VAL A N 1
ATOM 2226 C CA . VAL A 1 279 ? -7.945 16.628 18.004 1.00 74.44 279 VAL A CA 1
ATOM 2227 C C . VAL A 1 279 ? -9.084 16.337 17.027 1.00 74.44 279 VAL A C 1
ATOM 2229 O O . VAL A 1 279 ? -10.081 15.728 17.419 1.00 74.44 279 VAL A O 1
ATOM 2232 N N . ALA A 1 280 ? -8.934 16.707 15.752 1.00 71.81 280 ALA A N 1
ATOM 2233 C CA . ALA A 1 280 ? -9.944 16.450 14.727 1.00 71.81 280 ALA A CA 1
ATOM 2234 C C . ALA A 1 280 ? -10.205 14.946 14.529 1.00 71.81 280 ALA A C 1
ATOM 2236 O O . ALA A 1 280 ? -11.359 14.524 14.422 1.00 71.81 280 ALA A O 1
ATOM 2237 N N . ASN A 1 281 ? -9.149 14.126 14.528 1.00 69.75 281 ASN A N 1
ATOM 2238 C CA . ASN A 1 281 ? -9.262 12.675 14.369 1.00 69.75 281 ASN A CA 1
ATOM 2239 C C . ASN A 1 281 ? -9.939 12.004 15.568 1.00 69.75 281 ASN A C 1
ATOM 2241 O O . ASN A 1 281 ? -10.799 11.139 15.375 1.00 69.75 281 ASN A O 1
ATOM 2245 N N . VAL A 1 282 ? -9.610 12.428 16.792 1.00 78.06 282 VAL A N 1
ATOM 2246 C CA . VAL A 1 282 ? -10.296 11.954 17.999 1.00 78.06 282 VAL A CA 1
ATOM 2247 C C . VAL A 1 282 ? -11.765 12.367 17.948 1.00 78.06 282 VAL A C 1
ATOM 2249 O O . VAL A 1 282 ? -12.626 11.500 18.033 1.00 78.06 282 VAL A O 1
ATOM 2252 N N . ALA A 1 283 ? -12.075 13.643 17.700 1.00 76.88 283 ALA A N 1
ATOM 2253 C CA . ALA A 1 283 ? -13.454 14.133 17.625 1.00 76.88 283 ALA A CA 1
ATOM 2254 C C . ALA A 1 283 ? -14.303 13.373 16.590 1.00 76.88 283 ALA A C 1
ATOM 2256 O O . ALA A 1 283 ? -15.429 12.972 16.885 1.00 76.88 283 ALA A O 1
ATOM 2257 N N . ARG A 1 284 ? -13.752 13.111 15.398 1.00 73.38 284 ARG A N 1
ATOM 2258 C CA . ARG A 1 284 ? -14.430 12.327 14.355 1.00 73.38 284 ARG A CA 1
ATOM 2259 C C . ARG A 1 284 ? -14.623 10.871 14.768 1.00 73.38 284 ARG A C 1
ATOM 2261 O O . ARG A 1 284 ? -15.682 10.305 14.543 1.00 73.38 284 ARG A O 1
ATOM 2268 N N . THR A 1 285 ? -13.626 10.271 15.407 1.00 78.69 285 THR A N 1
ATOM 2269 C CA . THR A 1 285 ? -13.733 8.895 15.906 1.00 78.69 285 THR A CA 1
ATOM 2270 C C . THR A 1 285 ? -14.816 8.762 16.972 1.00 78.69 285 THR A C 1
ATOM 2272 O O . THR A 1 285 ? -15.550 7.780 16.967 1.00 78.69 285 THR A O 1
ATOM 2275 N N . LEU A 1 286 ? -14.955 9.752 17.857 1.00 76.31 286 LEU A N 1
ATOM 2276 C CA . LEU A 1 286 ? -16.014 9.782 18.872 1.00 76.31 286 LEU A CA 1
ATOM 2277 C C . LEU A 1 286 ? -17.407 9.990 18.283 1.00 76.31 286 LEU A C 1
ATOM 2279 O O . LEU A 1 286 ? -18.383 9.594 18.906 1.00 76.31 286 LEU A O 1
ATOM 2283 N N . HIS A 1 287 ? -17.512 10.613 17.106 1.00 74.94 287 HIS A N 1
ATOM 2284 C CA . HIS A 1 287 ? -18.791 10.733 16.413 1.00 74.94 287 HIS A CA 1
ATOM 2285 C C . HIS A 1 287 ? -19.363 9.353 16.061 1.00 74.94 287 HIS A C 1
ATOM 2287 O O . HIS A 1 287 ? -20.558 9.121 16.234 1.00 74.94 287 HIS A O 1
ATOM 2293 N N . ASP A 1 288 ? -18.495 8.437 15.622 1.00 70.81 288 ASP A N 1
ATOM 2294 C CA . ASP A 1 288 ? -18.876 7.084 15.210 1.00 70.81 288 ASP A CA 1
ATOM 2295 C C . ASP A 1 288 ? -18.810 6.068 16.370 1.00 70.81 288 ASP A C 1
ATOM 2297 O O . ASP A 1 288 ? -19.514 5.054 16.359 1.00 70.81 288 ASP A O 1
ATOM 2301 N N . ASN A 1 289 ? -17.970 6.310 17.385 1.00 75.88 289 ASN A N 1
ATOM 2302 C CA . ASN A 1 289 ? -17.815 5.420 18.534 1.00 75.88 289 ASN A CA 1
ATOM 2303 C C . ASN A 1 289 ? -18.873 5.704 19.613 1.00 75.88 289 ASN A C 1
ATOM 2305 O O . ASN A 1 289 ? -18.759 6.648 20.388 1.00 75.88 289 ASN A O 1
ATOM 2309 N N . SER A 1 290 ? -19.867 4.822 19.723 1.00 77.25 290 SER A N 1
ATOM 2310 C CA . SER A 1 290 ? -20.942 4.938 20.718 1.00 77.25 290 SER A CA 1
ATOM 2311 C C . SER A 1 290 ? -20.610 4.346 22.096 1.00 77.25 290 SER A C 1
ATOM 2313 O O . SER A 1 290 ? -21.476 4.315 22.968 1.00 77.25 290 SER A O 1
ATOM 2315 N N . THR A 1 291 ? -19.414 3.786 22.281 1.00 81.62 291 THR A N 1
ATOM 2316 C CA . THR A 1 291 ? -19.027 3.057 23.502 1.00 81.62 291 THR A CA 1
ATOM 2317 C C . THR A 1 291 ? -18.170 3.880 24.452 1.00 81.62 291 THR A C 1
ATOM 2319 O O . THR A 1 291 ? -18.276 3.694 25.663 1.00 81.62 291 THR A O 1
ATOM 2322 N N . LEU A 1 292 ? -17.376 4.821 23.937 1.00 82.31 292 LEU A N 1
ATOM 2323 C CA . LEU A 1 292 ? -16.585 5.727 24.755 1.00 82.31 292 LEU A CA 1
ATOM 2324 C C . LEU A 1 292 ? -17.480 6.833 25.323 1.00 82.31 292 LEU A C 1
ATOM 2326 O O . LEU A 1 292 ? -17.944 7.710 24.601 1.00 82.31 292 LEU A O 1
ATOM 2330 N N . THR A 1 293 ? -17.706 6.810 26.632 1.00 84.12 293 THR A N 1
ATOM 2331 C CA . THR A 1 293 ? -18.562 7.781 27.330 1.00 84.12 293 THR A CA 1
ATOM 2332 C C . THR A 1 293 ? -17.769 8.879 28.028 1.00 84.12 293 THR A C 1
ATOM 2334 O O . THR A 1 293 ? -18.313 9.937 28.330 1.00 84.12 293 THR A O 1
ATOM 2337 N N . THR A 1 294 ? -16.489 8.627 28.306 1.00 83.00 294 THR A N 1
ATOM 2338 C CA . THR A 1 294 ? -15.625 9.515 29.082 1.00 83.00 294 THR A CA 1
ATOM 2339 C C . THR A 1 294 ? -14.337 9.781 28.313 1.00 83.00 294 THR A C 1
ATOM 2341 O O . THR A 1 294 ? -13.572 8.865 28.020 1.00 83.00 294 THR A O 1
ATOM 2344 N N . LEU A 1 295 ? -14.057 11.050 28.028 1.00 84.88 295 LEU A N 1
ATOM 2345 C CA . LEU A 1 295 ? -12.795 11.483 27.438 1.00 84.88 295 LEU A CA 1
ATOM 2346 C C . LEU A 1 295 ? -12.201 12.623 28.267 1.00 84.88 295 LEU A C 1
ATOM 2348 O O . LEU A 1 295 ? -12.874 13.621 28.522 1.00 84.88 295 LEU A O 1
ATOM 2352 N N . ARG A 1 296 ? -10.938 12.481 28.674 1.00 84.62 296 ARG A N 1
ATOM 2353 C CA . ARG A 1 296 ? -10.180 13.533 29.367 1.00 84.62 296 ARG A CA 1
ATOM 2354 C C . ARG A 1 296 ? -9.115 14.105 28.432 1.00 84.62 296 ARG A C 1
ATOM 2356 O O . ARG A 1 296 ? -8.255 13.368 27.956 1.00 84.62 296 ARG A O 1
ATOM 2363 N N . LEU A 1 297 ? -9.200 15.413 28.184 1.00 80.12 297 LEU A N 1
ATOM 2364 C CA . LEU A 1 297 ? -8.297 16.202 27.326 1.00 80.12 297 LEU A CA 1
ATOM 2365 C C . LEU A 1 297 ? -7.708 17.397 28.092 1.00 80.12 297 LEU A C 1
ATOM 2367 O O . LEU A 1 297 ? -7.436 18.458 27.535 1.00 80.12 297 LEU A O 1
ATOM 2371 N N . ASN A 1 298 ? -7.572 17.278 29.410 1.00 80.50 298 ASN A N 1
ATOM 2372 C CA . ASN A 1 298 ? -7.162 18.406 30.239 1.00 80.50 298 ASN A CA 1
ATOM 2373 C C . ASN A 1 298 ? -5.721 18.785 29.876 1.00 80.50 298 ASN A C 1
ATOM 2375 O O . ASN A 1 298 ? -4.874 17.903 29.735 1.00 80.50 298 ASN A O 1
ATOM 2379 N N . SER A 1 299 ? -5.424 20.078 29.745 1.00 77.06 299 SER A N 1
ATOM 2380 C CA . SER A 1 299 ? -4.065 20.554 29.437 1.00 77.06 299 SER A CA 1
ATOM 2381 C C . SER A 1 299 ? -3.457 19.955 28.155 1.00 77.06 299 SER A C 1
ATOM 2383 O O . SER A 1 299 ? -2.235 19.882 28.036 1.00 77.06 299 SER A O 1
ATOM 2385 N N . THR A 1 300 ? -4.277 19.516 27.189 1.00 70.38 300 THR A N 1
ATOM 2386 C CA . THR A 1 300 ? -3.773 19.103 25.874 1.00 70.38 300 THR A CA 1
ATOM 2387 C C . THR A 1 300 ? -3.450 20.324 25.028 1.00 70.38 300 THR A C 1
ATOM 2389 O O . THR A 1 300 ? -4.303 21.199 24.859 1.00 70.38 300 THR A O 1
ATOM 2392 N N . LYS A 1 301 ? -2.252 20.375 24.445 1.00 69.50 301 LYS A N 1
ATOM 2393 C CA . LYS A 1 301 ? -1.930 21.403 23.449 1.00 69.50 301 LYS A CA 1
ATOM 2394 C C . LYS A 1 301 ? -2.644 21.069 22.139 1.00 69.50 301 LYS A C 1
ATOM 2396 O O . LYS A 1 301 ? -2.386 20.023 21.543 1.00 69.50 301 LYS A O 1
ATOM 2401 N N . MET A 1 302 ? -3.543 21.956 21.714 1.00 61.88 302 MET A N 1
ATOM 2402 C CA . MET A 1 302 ? -4.360 21.793 20.503 1.00 61.88 302 MET A CA 1
ATOM 2403 C C . MET A 1 302 ? -3.811 22.567 19.287 1.00 61.88 302 MET A C 1
ATOM 2405 O O . MET A 1 302 ? -4.358 22.435 18.197 1.00 61.88 302 MET A O 1
ATOM 2409 N N . GLY A 1 303 ? -2.702 23.296 19.458 1.00 59.62 303 GLY A N 1
ATOM 2410 C CA . GLY A 1 303 ? -2.195 24.292 18.502 1.00 59.62 303 GLY A CA 1
ATOM 2411 C C . GLY A 1 303 ? -2.529 25.717 18.959 1.00 59.62 303 GLY A C 1
ATOM 2412 O O . GLY A 1 303 ? -3.391 25.878 19.826 1.00 59.62 303 GLY A O 1
ATOM 2413 N N . ASP A 1 304 ? -1.808 26.706 18.425 1.00 43.06 304 ASP A N 1
ATOM 2414 C CA . ASP A 1 304 ? -2.137 28.138 18.554 1.00 43.06 304 ASP A CA 1
ATOM 2415 C C . ASP A 1 304 ? -3.219 28.546 17.540 1.00 43.06 304 ASP A C 1
ATOM 2417 O O . ASP A 1 304 ? -3.221 27.973 16.423 1.00 43.06 304 ASP A O 1
#

Organism: NCBI:txid433720

Radius of gyration: 21.22 Å; chains: 1; bounding box: 45×48×63 Å